Protein AF-A0A9E4M1U5-F1 (afdb_monomer)

Solvent-accessible surface area (backbone atoms only — not comparable to full-atom values): 14858 Å² total; per-residue (Å²): 138,86,84,80,85,82,79,85,84,83,80,76,83,76,79,78,81,82,80,83,72,94,68,69,92,85,68,83,64,47,71,38,40,68,51,70,82,81,61,51,63,57,27,51,54,10,48,53,28,29,50,54,10,45,16,65,71,71,76,42,58,61,65,56,59,52,44,47,71,77,38,70,87,66,74,71,66,89,78,66,72,74,75,81,80,48,77,68,54,54,54,52,19,53,48,33,25,52,52,8,49,51,35,31,52,51,38,49,54,57,63,70,58,76,60,52,47,40,29,34,48,89,77,17,44,31,35,43,34,76,38,87,95,52,72,57,48,73,42,44,56,93,41,49,73,44,65,40,49,47,72,47,78,50,102,92,44,78,37,48,21,34,39,38,29,33,74,64,47,74,83,70,46,97,78,38,36,80,37,45,74,81,46,93,39,30,39,36,30,71,40,85,46,39,71,56,58,44,53,64,51,27,54,53,45,50,50,46,52,57,54,52,69,67,55,66,77,76,73,77,62,75,61,89,79,62,72,81,76,73,80,75,80,82,74,85,79,81,84,81,83,79,90,132

Mean predicted aligned error: 13.44 Å

Radius of gyration: 31.78 Å; Cα contacts (8 Å, |Δi|>4): 288; chains: 1; bounding box: 72×120×79 Å

Sequence (244 aa):
MSEAPAAPVETDPGGLDDGGSGAMPGHTVVAVRRRLGGRWSLGLVGAVLILHGGGLLFGWSPTRTVLDLIYPDRLINPDEVLPVLETRDMGWAAMFLIVGVLLVVWTLVRLASRRPVVRGDPDGLGLAVRGPFRRAITIPWGEVGSVSAATVSDDYGDLPTLLIRLEDPSRIGPNPWGARWIEPSTLSMSAPDWDRDPQSVADRLREVVATSTRTPPEEVGPDPSSPAMTADPIADVPSEDGSG

Foldseek 3Di:
DDDDDDDDDPDDPPDDPPDDDPDDPDWLKDFKFFALPPLCPLLVQLVVLQQQLVCQQVVHDVVVVVCCVVPVPPDPPPPPPDPDDDPVNNVSSVVSNVSSVVSNVVSVVVVVPRHGQWIQTLQAIFHPFQDPPDGTDGDGLVQWPAWAWDFDQDPVGTFTKIKTFGNDPPSCDQHTHQWHDPDPGIIIHTDPRIPDHRHVSRVSNVVSSVVSVPDDPPPPPPPPPPPPPPPDPDDDDDDDDDDD

Secondary structure (DSSP, 8-state):
-PPPPPPP----------------TT---EEE-B-STTSHHHHHHHHHHHHHHHHHHHT--HHHHHHHHH-TT----TTS------HHHHHHHHHHHHHHHHHHHHHHHHHH----SEEEETTEEEE--S-TTPPPEEE-GGGEEEEEEEEEEETTEEEEEEEEEES-GGGT-SS-TT-EEEETTEEEEE-TTBSS-HHHHHHHHHHHHHHHHHS--------TTS------------------

Structure (mmCIF, N/CA/C/O backbone):
data_AF-A0A9E4M1U5-F1
#
_entry.id   AF-A0A9E4M1U5-F1
#
loop_
_atom_site.group_PDB
_atom_site.id
_atom_site.type_symbol
_atom_site.label_atom_id
_atom_site.label_alt_id
_atom_site.label_comp_id
_atom_site.label_asym_id
_atom_site.label_entity_id
_atom_site.label_seq_id
_atom_site.pdbx_PDB_ins_code
_atom_site.Cartn_x
_atom_site.Cartn_y
_atom_site.Cartn_z
_atom_site.occupancy
_atom_site.B_iso_or_equiv
_atom_site.auth_seq_id
_atom_site.auth_comp_id
_atom_site.auth_asym_id
_atom_site.auth_atom_id
_atom_site.pdbx_PDB_model_num
ATOM 1 N N . MET A 1 1 ? -18.170 53.427 2.120 1.00 53.41 1 MET A N 1
ATOM 2 C CA . MET A 1 1 ? -17.805 52.345 1.182 1.00 53.41 1 MET A CA 1
ATOM 3 C C . MET A 1 1 ? -18.556 51.114 1.644 1.00 53.41 1 MET A C 1
ATOM 5 O O . MET A 1 1 ? -18.419 50.752 2.801 1.00 53.41 1 MET A O 1
ATOM 9 N N . SER A 1 2 ? -19.480 50.626 0.818 1.00 56.69 2 SER A N 1
ATOM 10 C CA . SER A 1 2 ? -20.435 49.568 1.161 1.00 56.69 2 SER A CA 1
ATOM 11 C C . SER A 1 2 ? -19.881 48.255 0.615 1.00 56.69 2 SER A C 1
ATOM 13 O O . SER A 1 2 ? -19.652 48.151 -0.588 1.00 56.69 2 SER A O 1
ATOM 15 N N . GLU A 1 3 ? -19.576 47.318 1.505 1.00 55.81 3 GLU A N 1
ATOM 16 C CA . GLU A 1 3 ? -19.016 46.007 1.181 1.00 55.81 3 GLU A CA 1
ATOM 17 C C . GLU A 1 3 ? -20.177 45.047 0.888 1.00 55.81 3 GLU A C 1
ATOM 19 O O . GLU A 1 3 ? -21.091 44.897 1.701 1.00 55.81 3 GLU A O 1
ATOM 24 N N . ALA A 1 4 ? -20.202 44.487 -0.321 1.00 63.69 4 ALA A N 1
ATOM 25 C CA . ALA A 1 4 ? -21.266 43.603 -0.784 1.00 63.69 4 ALA A CA 1
ATOM 26 C C . ALA A 1 4 ? -21.102 42.185 -0.195 1.00 63.69 4 ALA A C 1
ATOM 28 O O . ALA A 1 4 ? -19.975 41.694 -0.123 1.00 63.69 4 ALA A O 1
ATOM 29 N N . PRO A 1 5 ? -22.192 41.493 0.189 1.00 70.56 5 PRO A N 1
ATOM 30 C CA . PRO A 1 5 ? -22.116 40.129 0.703 1.00 70.56 5 PRO A CA 1
ATOM 31 C C . PRO A 1 5 ? -21.804 39.120 -0.414 1.00 70.56 5 PRO A C 1
ATOM 33 O O . PRO A 1 5 ? -22.443 39.117 -1.468 1.00 70.56 5 PRO A O 1
ATOM 36 N N . ALA A 1 6 ? -20.821 38.254 -0.164 1.00 63.75 6 ALA A N 1
ATOM 37 C CA . ALA A 1 6 ? -20.428 37.160 -1.046 1.00 63.75 6 ALA A CA 1
ATOM 38 C C . ALA A 1 6 ? -21.531 36.090 -1.145 1.00 63.75 6 ALA A C 1
ATOM 40 O O . ALA A 1 6 ? -22.122 35.691 -0.141 1.00 63.75 6 ALA A O 1
ATOM 41 N N . ALA A 1 7 ? -21.799 35.629 -2.368 1.00 63.91 7 ALA A N 1
ATOM 42 C CA . ALA A 1 7 ? -22.763 34.572 -2.656 1.00 63.91 7 ALA A CA 1
ATOM 43 C C . ALA A 1 7 ? -22.260 33.187 -2.187 1.00 63.91 7 ALA A C 1
ATOM 45 O O . ALA A 1 7 ? -21.050 32.941 -2.205 1.00 63.91 7 ALA A O 1
ATOM 46 N N . PRO A 1 8 ? -23.162 32.267 -1.795 1.00 67.75 8 PRO A N 1
ATOM 47 C CA . PRO A 1 8 ? -22.801 30.908 -1.411 1.00 67.75 8 PRO A CA 1
ATOM 48 C C . PRO A 1 8 ? -22.342 30.094 -2.629 1.00 67.75 8 PRO A C 1
ATOM 50 O O . PRO A 1 8 ? -23.006 30.059 -3.662 1.00 67.75 8 PRO A O 1
ATOM 53 N N . VAL A 1 9 ? -21.192 29.435 -2.487 1.00 69.56 9 VAL A N 1
ATOM 54 C CA . VAL A 1 9 ? -20.647 28.488 -3.464 1.00 69.56 9 VAL A CA 1
ATOM 55 C C . VAL A 1 9 ? -21.400 27.168 -3.320 1.00 69.56 9 VAL A C 1
ATOM 57 O O . VAL A 1 9 ? -21.242 26.453 -2.333 1.00 69.56 9 VAL A O 1
ATOM 60 N N . GLU A 1 10 ? -22.235 26.865 -4.306 1.00 56.25 10 GLU A N 1
ATOM 61 C CA . GLU A 1 10 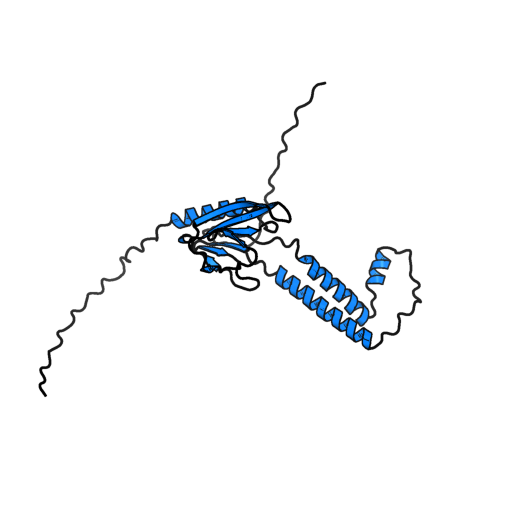? -22.912 25.583 -4.475 1.00 56.25 10 GLU A CA 1
ATOM 62 C C . GLU A 1 10 ? -21.887 24.556 -4.977 1.00 56.25 10 GLU A C 1
ATOM 64 O O . GLU A 1 10 ? -21.581 24.465 -6.164 1.00 56.25 10 GLU A O 1
ATOM 69 N N . THR A 1 11 ? -21.263 23.830 -4.049 1.00 59.84 11 THR A N 1
ATOM 70 C CA . THR A 1 11 ? -20.448 22.660 -4.385 1.00 59.84 11 THR A CA 1
ATOM 71 C C . THR A 1 11 ? -21.375 21.488 -4.666 1.00 59.84 11 THR A C 1
ATOM 73 O O . THR A 1 11 ? -21.878 20.865 -3.734 1.00 59.84 11 THR A O 1
ATOM 76 N N . ASP A 1 12 ? -21.581 21.211 -5.948 1.00 56.75 12 ASP A N 1
ATOM 77 C CA . ASP A 1 12 ? -22.173 19.988 -6.482 1.00 56.75 12 ASP A CA 1
ATOM 78 C C . ASP A 1 12 ? -21.207 18.803 -6.252 1.00 56.75 12 ASP A C 1
ATOM 80 O O . ASP A 1 12 ? -20.120 18.776 -6.846 1.00 56.75 12 ASP A O 1
ATOM 84 N N . PRO A 1 13 ? -21.511 17.832 -5.366 1.00 57.03 13 PRO A N 1
ATOM 85 C CA . PRO A 1 13 ? -20.714 16.625 -5.233 1.00 57.03 13 PRO A CA 1
ATOM 86 C C . PRO A 1 13 ? -21.102 15.667 -6.363 1.00 57.03 13 PRO A C 1
ATOM 88 O O . PRO A 1 13 ? -21.843 14.705 -6.161 1.00 57.03 13 PRO A O 1
ATOM 91 N N . GLY A 1 14 ? -20.575 15.945 -7.556 1.00 46.88 14 GLY A N 1
ATOM 92 C CA . GLY A 1 14 ? -20.659 15.067 -8.714 1.00 46.88 14 GLY A CA 1
ATOM 93 C C . GLY A 1 14 ? -20.196 13.659 -8.349 1.00 46.88 14 GLY A C 1
ATOM 94 O O . GLY A 1 14 ? -19.010 13.412 -8.114 1.00 46.88 14 GLY A O 1
ATOM 95 N N . GLY A 1 15 ? -21.170 12.753 -8.275 1.00 49.66 15 GLY A N 1
ATOM 96 C CA . GLY A 1 15 ?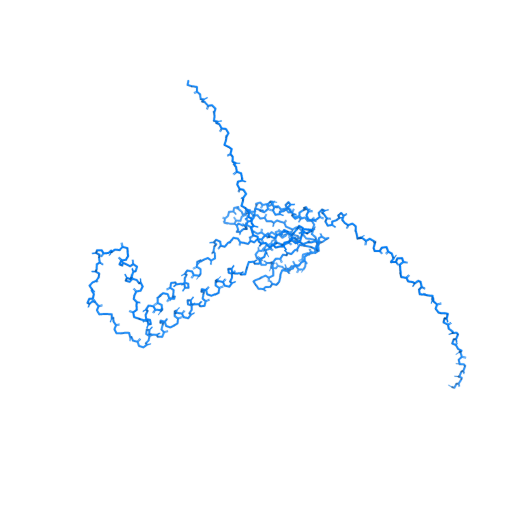 -20.983 11.333 -8.048 1.00 49.66 15 GLY A CA 1
ATOM 97 C C . GLY A 1 15 ? -20.088 10.737 -9.124 1.00 49.66 15 GLY A C 1
ATOM 98 O O . GLY A 1 15 ? -20.420 10.735 -10.307 1.00 49.66 15 GLY A O 1
ATOM 99 N N . LEU A 1 16 ? -18.941 10.222 -8.693 1.00 51.00 16 LEU A N 1
ATOM 100 C CA . LEU A 1 16 ? -18.175 9.270 -9.474 1.00 51.00 16 LEU A CA 1
ATOM 101 C C . LEU A 1 16 ? -18.722 7.881 -9.156 1.00 51.00 16 LEU A C 1
ATOM 103 O O . LEU A 1 16 ? -18.463 7.317 -8.093 1.00 51.00 16 LEU A O 1
ATOM 107 N N . A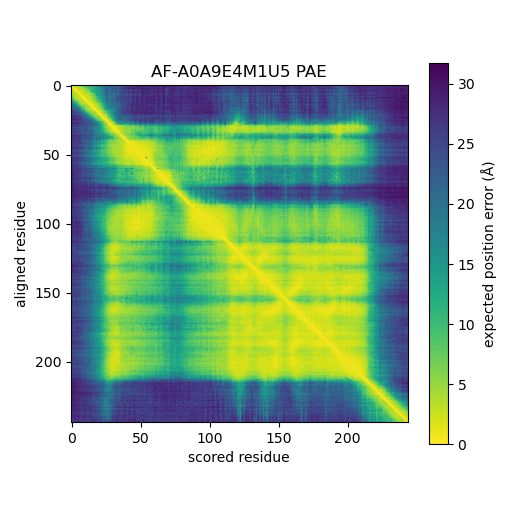SP A 1 17 ? -19.514 7.379 -10.098 1.00 46.62 17 ASP A N 1
ATOM 108 C CA . ASP A 1 17 ? -19.939 5.991 -10.190 1.00 46.62 17 ASP A CA 1
ATOM 109 C C . ASP A 1 17 ? -18.709 5.073 -10.272 1.00 46.62 17 ASP A C 1
ATOM 111 O O . ASP A 1 17 ? -18.080 4.911 -11.322 1.00 46.62 17 ASP A O 1
ATOM 115 N N . ASP A 1 18 ? -18.370 4.449 -9.143 1.00 45.03 18 ASP A N 1
ATOM 116 C CA . ASP A 1 18 ? -17.414 3.347 -9.060 1.00 45.03 18 ASP A CA 1
ATOM 117 C C . ASP A 1 18 ? -18.025 2.097 -9.716 1.00 45.03 18 ASP A C 1
ATOM 119 O O . ASP A 1 18 ? -18.578 1.201 -9.072 1.00 45.03 18 ASP A O 1
ATOM 123 N N . GLY A 1 19 ? -17.921 2.035 -11.042 1.00 46.47 19 GLY A N 1
ATOM 124 C CA . GLY A 1 19 ? -18.226 0.846 -11.819 1.00 46.47 19 GLY A CA 1
ATOM 125 C C . GLY A 1 19 ? -17.356 -0.346 -11.401 1.00 46.47 19 GLY A C 1
ATOM 126 O O . GLY A 1 19 ? -16.143 -0.354 -11.600 1.00 46.47 19 GLY A O 1
ATOM 127 N N . GLY A 1 20 ? -18.009 -1.401 -10.909 1.00 43.03 20 GLY A N 1
ATOM 128 C CA . GLY A 1 20 ? -17.538 -2.775 -11.086 1.00 43.03 20 GLY A CA 1
ATOM 129 C C . GLY A 1 20 ? -16.876 -3.444 -9.882 1.00 43.03 20 GLY A C 1
ATOM 130 O O . GLY A 1 20 ? -15.664 -3.628 -9.840 1.00 43.03 20 GLY A O 1
ATOM 131 N N . SER A 1 21 ? -17.700 -3.985 -8.989 1.00 42.31 21 SER A N 1
ATOM 132 C CA . SER A 1 21 ? -17.583 -5.396 -8.604 1.00 42.31 21 SER A CA 1
ATOM 133 C C . SER A 1 21 ? -18.918 -5.822 -8.011 1.00 42.31 21 SER A C 1
ATOM 135 O O . SER A 1 21 ? -19.405 -5.154 -7.106 1.00 42.31 21 SER A O 1
ATOM 137 N N . GLY A 1 22 ? -19.513 -6.901 -8.526 1.00 43.22 22 GLY A N 1
ATOM 138 C CA . GLY A 1 22 ? -20.772 -7.469 -8.042 1.00 43.22 22 GLY A CA 1
ATOM 139 C C . GLY A 1 22 ? -20.695 -7.865 -6.569 1.00 43.22 22 GLY A C 1
ATOM 140 O O . GLY A 1 22 ? -20.431 -9.017 -6.236 1.00 43.22 22 GLY A O 1
ATOM 141 N N . ALA A 1 23 ? -20.894 -6.893 -5.685 1.00 42.72 23 ALA A N 1
ATOM 142 C CA . ALA A 1 23 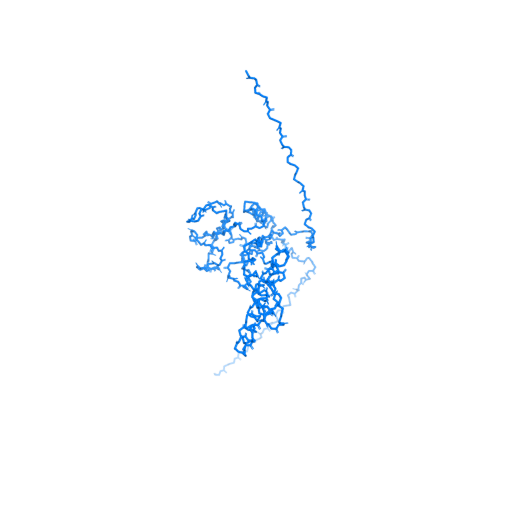? -21.198 -7.122 -4.293 1.00 42.72 23 ALA A CA 1
ATOM 143 C C . ALA A 1 23 ? -22.658 -7.563 -4.251 1.00 42.72 23 ALA A C 1
ATOM 145 O O . ALA A 1 23 ? -23.556 -6.797 -4.601 1.00 42.72 23 ALA A O 1
ATOM 146 N N . MET A 1 24 ? -22.880 -8.818 -3.869 1.00 42.53 24 MET A N 1
ATOM 147 C CA . MET A 1 24 ? -24.196 -9.275 -3.443 1.00 42.53 24 MET A CA 1
ATOM 148 C C . MET A 1 24 ? -24.766 -8.241 -2.454 1.00 42.53 24 MET A C 1
ATOM 150 O O . MET A 1 24 ? -24.063 -7.876 -1.503 1.00 42.53 24 MET A O 1
ATOM 154 N N . PRO A 1 25 ? -25.986 -7.726 -2.679 1.00 44.38 25 PRO A N 1
ATOM 155 C CA . PRO A 1 25 ? -26.618 -6.785 -1.767 1.00 44.38 25 PRO A CA 1
ATOM 156 C C . PRO A 1 25 ? -26.856 -7.507 -0.439 1.00 44.38 25 PRO A C 1
ATOM 158 O O . PRO A 1 25 ? -27.712 -8.380 -0.352 1.00 44.38 25 PRO A O 1
ATOM 161 N N . GLY A 1 26 ? -26.050 -7.206 0.580 1.00 50.12 26 GLY A N 1
ATOM 162 C CA . GLY A 1 26 ? -26.225 -7.818 1.900 1.00 50.12 26 GLY A CA 1
ATOM 163 C C . GLY A 1 26 ? -25.088 -7.624 2.897 1.00 50.12 26 GLY A C 1
ATOM 164 O O . GLY A 1 26 ? -25.345 -7.636 4.095 1.00 50.12 26 GLY A O 1
ATOM 165 N N . HIS A 1 27 ? -23.849 -7.383 2.455 1.00 57.28 27 HIS A N 1
ATOM 166 C CA . HIS A 1 27 ? -22.727 -7.217 3.385 1.00 57.28 27 HIS A CA 1
ATOM 167 C C . HIS A 1 27 ? -21.933 -5.955 3.058 1.00 57.28 27 HIS A C 1
ATOM 169 O O . HIS A 1 27 ? -21.243 -5.872 2.040 1.00 57.28 27 HIS A O 1
ATOM 175 N N . THR A 1 28 ? -22.055 -4.946 3.918 1.00 58.66 28 THR A N 1
ATOM 176 C CA . THR A 1 28 ? -21.323 -3.678 3.855 1.00 58.66 28 THR A CA 1
ATOM 177 C C . THR A 1 28 ? -19.841 -3.927 4.125 1.00 58.66 28 THR A C 1
ATOM 179 O O . THR A 1 28 ? -19.345 -3.773 5.236 1.00 58.66 28 THR A O 1
ATOM 182 N N . VAL A 1 29 ? -19.109 -4.334 3.088 1.00 76.75 29 VAL A N 1
ATOM 183 C CA . VAL A 1 29 ? -17.658 -4.504 3.164 1.00 76.75 29 VAL A CA 1
ATOM 184 C C . VAL A 1 29 ? -16.994 -3.142 2.992 1.00 76.75 29 VAL A C 1
ATOM 186 O O . VAL A 1 29 ? -17.004 -2.550 1.910 1.00 76.75 29 VAL A O 1
ATOM 189 N N . VAL A 1 30 ? -16.376 -2.636 4.056 1.00 86.12 30 VAL A N 1
ATOM 190 C CA . VAL A 1 30 ? -15.554 -1.421 3.988 1.00 86.12 30 VAL A CA 1
ATOM 191 C C . VAL A 1 30 ? -14.153 -1.844 3.592 1.00 86.12 30 VAL A C 1
ATOM 193 O O . VAL A 1 30 ? -13.475 -2.473 4.388 1.00 86.12 30 VAL A O 1
ATOM 196 N N . ALA A 1 31 ? -13.695 -1.516 2.386 1.00 89.06 31 ALA A N 1
ATOM 197 C CA . ALA A 1 31 ? -12.330 -1.802 1.952 1.00 89.06 31 ALA A CA 1
ATOM 198 C C . ALA A 1 31 ? -11.599 -0.498 1.628 1.00 89.06 31 ALA A C 1
ATOM 200 O O . ALA A 1 31 ? -12.063 0.279 0.796 1.00 89.06 31 ALA A O 1
ATOM 201 N N . VAL A 1 32 ? -10.450 -0.284 2.266 1.00 87.50 32 VAL A N 1
ATOM 202 C CA . VAL A 1 32 ? 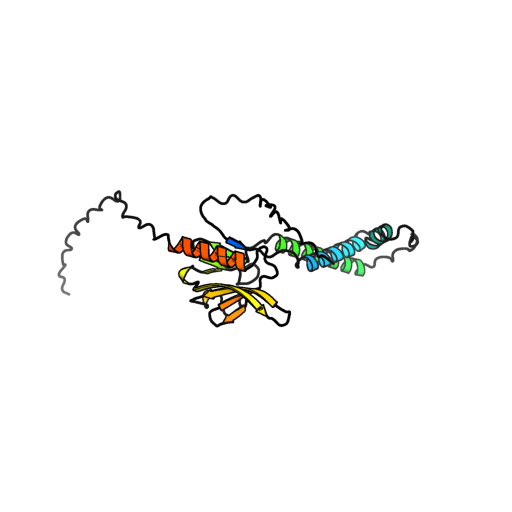-9.615 0.911 2.081 1.00 87.50 32 VAL A CA 1
ATOM 203 C C . VAL A 1 32 ? -8.310 0.519 1.421 1.00 87.50 32 VAL A C 1
ATOM 205 O O . VAL A 1 32 ? -7.668 -0.450 1.837 1.00 87.50 32 VAL A O 1
ATOM 208 N N . ARG A 1 33 ? -7.896 1.255 0.390 1.00 87.19 33 ARG A N 1
ATOM 209 C CA . ARG A 1 33 ? -6.680 0.963 -0.379 1.00 87.19 33 ARG A CA 1
ATOM 210 C C . ARG A 1 33 ? -5.726 2.146 -0.318 1.00 87.19 33 ARG A C 1
ATOM 212 O O . ARG A 1 33 ? -6.123 3.287 -0.126 1.00 87.19 33 ARG A O 1
ATOM 219 N N . ARG A 1 34 ? -4.435 1.880 -0.521 1.00 84.75 34 ARG A N 1
ATOM 220 C CA . ARG A 1 34 ? -3.449 2.955 -0.678 1.00 84.75 34 ARG A CA 1
ATOM 221 C C . ARG A 1 34 ? -3.508 3.521 -2.102 1.00 84.75 34 ARG A C 1
ATOM 223 O O . ARG A 1 34 ? -3.398 2.758 -3.064 1.00 84.75 34 ARG A O 1
ATOM 230 N N . ARG A 1 35 ? -3.632 4.841 -2.236 1.00 81.50 35 ARG A N 1
ATOM 231 C CA . ARG A 1 35 ? -3.370 5.653 -3.426 1.00 81.50 35 ARG A CA 1
ATOM 232 C C . ARG A 1 35 ? -1.986 5.316 -3.976 1.00 81.50 35 ARG A C 1
ATOM 234 O O . ARG A 1 35 ? -0.994 5.213 -3.258 1.00 81.50 35 ARG A O 1
ATOM 241 N N . LEU A 1 36 ? -1.918 5.169 -5.294 1.00 70.62 36 LEU A N 1
ATOM 242 C CA . LEU A 1 36 ? -0.707 4.772 -6.020 1.00 70.62 36 LEU A CA 1
ATOM 243 C C . LEU A 1 36 ? 0.382 5.867 -6.063 1.00 70.62 36 LEU A C 1
ATOM 245 O O . LEU A 1 36 ? 1.474 5.604 -6.564 1.00 70.62 36 LEU A O 1
ATOM 249 N N . GLY A 1 37 ? 0.101 7.077 -5.564 1.00 63.22 37 GLY A N 1
ATOM 250 C CA . GLY A 1 37 ? 0.818 8.312 -5.910 1.00 63.22 37 GLY A CA 1
ATOM 251 C C . GLY A 1 37 ? 2.337 8.295 -5.710 1.00 63.22 37 GLY A C 1
ATOM 252 O O . GLY A 1 37 ? 3.056 8.841 -6.536 1.00 63.22 37 GLY A O 1
ATOM 253 N N . GLY A 1 38 ? 2.854 7.614 -4.683 1.00 64.81 38 GLY A N 1
ATOM 254 C CA . GLY A 1 38 ? 4.292 7.628 -4.370 1.00 64.81 38 GLY A CA 1
ATOM 255 C C . GLY A 1 38 ? 5.134 6.499 -4.978 1.00 64.81 38 GLY A C 1
ATOM 256 O O . GLY A 1 38 ? 6.346 6.484 -4.792 1.00 64.81 38 GLY A O 1
ATOM 257 N N . ARG A 1 39 ? 4.534 5.509 -5.656 1.00 70.69 39 ARG A N 1
ATOM 258 C CA . ARG A 1 39 ? 5.238 4.254 -6.019 1.00 70.69 39 ARG A CA 1
ATOM 259 C C . ARG A 1 39 ? 5.798 4.213 -7.441 1.00 70.69 39 ARG A C 1
ATOM 261 O O . ARG A 1 39 ? 6.412 3.219 -7.819 1.00 70.69 39 ARG A O 1
ATOM 268 N N . TRP A 1 40 ? 5.616 5.280 -8.212 1.00 82.44 40 TRP A N 1
ATOM 269 C CA . TRP A 1 40 ? 6.046 5.348 -9.610 1.00 82.44 40 TRP A CA 1
ATOM 270 C C . TRP A 1 40 ? 7.540 5.617 -9.786 1.00 82.44 40 TRP A C 1
ATOM 272 O O . TRP A 1 40 ? 8.090 5.260 -10.822 1.00 82.44 40 TRP A O 1
ATOM 282 N N . SER A 1 41 ? 8.214 6.187 -8.782 1.00 86.94 41 SER A N 1
ATOM 283 C CA . SER A 1 41 ? 9.631 6.569 -8.874 1.00 86.94 41 SER A CA 1
ATOM 284 C C . SER A 1 41 ? 10.533 5.394 -9.246 1.00 86.94 41 SER A C 1
ATOM 286 O O . SER A 1 41 ? 11.376 5.515 -10.129 1.00 86.94 41 SER A O 1
ATOM 288 N N . LEU A 1 42 ? 10.312 4.226 -8.646 1.00 87.19 42 LEU A N 1
ATOM 289 C CA . LEU A 1 42 ? 11.118 3.050 -8.946 1.00 87.19 42 LEU A CA 1
ATOM 290 C C . LEU A 1 42 ? 10.836 2.472 -10.341 1.00 87.19 42 LEU A C 1
ATOM 292 O O . LEU A 1 42 ? 11.762 2.057 -11.036 1.00 87.19 42 LEU A O 1
ATOM 296 N N . GLY A 1 43 ? 9.571 2.482 -10.767 1.00 90.31 43 GLY A N 1
ATOM 297 C CA . GLY A 1 43 ? 9.197 2.099 -12.128 1.00 90.31 43 GLY A CA 1
ATOM 298 C C . GLY A 1 43 ? 9.813 3.033 -13.169 1.00 90.31 43 GLY A C 1
ATOM 299 O O . GLY A 1 43 ? 10.294 2.560 -14.193 1.00 90.31 43 GLY A O 1
ATOM 300 N N . LEU A 1 44 ? 9.877 4.338 -12.880 1.00 92.38 44 LEU A N 1
ATOM 301 C CA . LEU A 1 44 ? 10.541 5.330 -13.727 1.00 92.38 44 LEU A CA 1
ATOM 302 C C . LEU A 1 44 ? 12.048 5.079 -13.826 1.00 92.38 44 LEU A C 1
ATOM 304 O O . LEU A 1 44 ? 12.581 5.067 -14.931 1.00 92.38 44 LEU A O 1
ATOM 308 N N . VAL A 1 45 ? 12.724 4.809 -12.703 1.00 93.88 45 VAL A N 1
ATOM 309 C CA . VAL A 1 45 ? 14.146 4.419 -12.710 1.00 93.88 45 VAL A CA 1
ATOM 310 C C . VAL A 1 45 ? 14.354 3.173 -13.573 1.00 93.88 45 VAL A C 1
ATOM 312 O O . VAL A 1 45 ? 15.247 3.149 -14.417 1.00 93.88 45 VAL A O 1
ATOM 315 N N . GLY A 1 46 ? 13.494 2.162 -13.418 1.00 94.06 46 GLY A N 1
ATOM 316 C CA . GLY A 1 46 ? 13.519 0.968 -14.258 1.00 94.06 46 GLY A CA 1
ATOM 317 C C . GLY A 1 46 ? 13.344 1.285 -15.746 1.00 94.06 46 GLY A C 1
ATOM 318 O O . GLY A 1 46 ? 14.122 0.806 -16.564 1.00 94.06 46 GLY A O 1
ATOM 319 N N . ALA A 1 47 ? 12.383 2.139 -16.104 1.00 94.12 47 ALA A N 1
ATOM 320 C CA . ALA A 1 47 ? 12.137 2.543 -17.487 1.00 94.12 47 ALA A CA 1
ATOM 321 C C . ALA A 1 47 ? 13.337 3.278 -18.108 1.00 94.12 47 ALA A C 1
ATOM 323 O O . ALA A 1 47 ? 13.702 2.995 -19.248 1.00 94.12 47 ALA A O 1
ATOM 324 N N . VAL A 1 48 ? 13.998 4.163 -17.354 1.00 93.38 48 VAL A N 1
ATOM 325 C CA . VAL A 1 48 ? 15.221 4.849 -17.804 1.00 93.38 48 VAL A CA 1
ATOM 326 C C . VAL A 1 48 ? 16.346 3.847 -18.072 1.00 93.38 48 VAL A C 1
ATOM 328 O O . VAL A 1 48 ? 17.006 3.937 -19.107 1.00 93.38 48 VAL A O 1
ATOM 331 N N . LEU A 1 49 ? 16.536 2.856 -17.193 1.00 94.06 49 LEU A N 1
ATOM 332 C CA . LEU A 1 49 ? 17.529 1.795 -17.394 1.00 94.06 49 LEU A CA 1
ATOM 333 C C . LEU A 1 49 ? 17.229 0.939 -18.631 1.00 94.06 49 LEU A C 1
ATOM 335 O O . LEU A 1 49 ? 18.151 0.614 -19.376 1.00 94.06 49 LEU A O 1
ATOM 339 N N . ILE A 1 50 ? 15.954 0.616 -18.881 1.00 94.38 50 ILE A N 1
ATOM 340 C CA . ILE A 1 50 ? 15.526 -0.109 -20.089 1.00 94.38 50 ILE A CA 1
ATOM 341 C C . ILE A 1 50 ? 15.848 0.701 -21.341 1.00 94.38 50 ILE A C 1
ATOM 343 O O . ILE A 1 50 ? 16.420 0.153 -22.280 1.00 94.38 50 ILE A O 1
ATOM 347 N N . LEU A 1 51 ? 15.505 1.992 -21.359 1.00 91.38 51 LEU A N 1
ATOM 348 C CA . LEU A 1 51 ? 15.790 2.865 -22.498 1.00 91.38 51 LEU A CA 1
ATOM 349 C C . LEU A 1 51 ? 17.295 2.946 -22.758 1.00 91.38 51 LEU A C 1
ATOM 351 O O . LEU A 1 51 ? 17.726 2.802 -23.898 1.00 91.38 51 LEU A O 1
ATOM 355 N N . HIS A 1 52 ? 18.098 3.119 -21.709 1.00 88.12 52 HIS A N 1
ATOM 356 C CA . HIS A 1 52 ? 19.546 3.222 -21.841 1.00 88.12 52 HIS A CA 1
ATOM 357 C C . HIS A 1 52 ? 20.185 1.902 -22.307 1.00 88.12 52 HIS A C 1
ATOM 359 O O . HIS A 1 52 ? 20.928 1.888 -23.286 1.00 88.12 52 HIS A O 1
ATOM 365 N N . GLY A 1 53 ? 19.854 0.782 -21.656 1.00 88.69 53 GLY A N 1
ATOM 366 C CA . GLY A 1 53 ? 20.380 -0.539 -22.011 1.00 88.69 53 GLY A CA 1
ATOM 367 C C . GLY A 1 53 ? 19.920 -1.008 -23.391 1.00 88.69 53 GLY A C 1
ATOM 368 O O . GLY A 1 53 ? 20.728 -1.484 -24.184 1.00 88.69 53 GLY A O 1
ATOM 369 N N . GLY A 1 54 ? 18.639 -0.819 -23.716 1.00 90.00 54 GLY A N 1
ATOM 370 C CA . GLY A 1 54 ? 18.094 -1.123 -25.037 1.00 90.00 54 GLY A CA 1
ATOM 371 C C . GLY A 1 54 ? 18.731 -0.262 -26.124 1.00 90.00 54 GLY A C 1
ATOM 372 O O . GLY A 1 54 ? 19.146 -0.785 -27.154 1.00 90.00 54 GLY A O 1
ATOM 373 N N . GLY A 1 55 ? 18.890 1.038 -25.875 1.00 86.06 55 GLY A N 1
ATOM 374 C CA . GLY A 1 55 ? 19.532 1.935 -26.827 1.00 86.06 55 GLY A CA 1
ATOM 375 C C . GLY A 1 55 ? 20.955 1.503 -27.196 1.00 86.06 55 GLY A C 1
ATOM 376 O O . GLY A 1 55 ? 21.289 1.387 -28.374 1.00 86.06 55 GLY A O 1
ATOM 377 N N . LEU A 1 56 ? 21.765 1.158 -26.191 1.00 85.50 56 LEU A N 1
ATOM 378 C CA . LEU A 1 56 ? 23.127 0.655 -26.397 1.00 85.50 56 LEU A CA 1
ATOM 379 C C . LEU A 1 56 ? 23.163 -0.678 -27.164 1.00 85.50 56 LEU A C 1
ATOM 381 O O . LEU A 1 56 ? 24.011 -0.852 -28.033 1.00 85.50 56 LEU A O 1
ATOM 385 N N . LEU A 1 57 ? 22.244 -1.609 -26.880 1.00 86.81 57 LEU A N 1
ATOM 386 C CA . LEU A 1 57 ? 22.213 -2.926 -27.534 1.00 86.81 57 LEU A CA 1
ATOM 387 C C . LEU A 1 57 ? 21.742 -2.877 -28.989 1.00 86.81 57 LEU A C 1
ATOM 389 O O . LEU A 1 57 ? 22.233 -3.644 -29.814 1.00 86.81 57 LEU A O 1
ATOM 393 N N . PHE A 1 58 ? 20.782 -2.008 -29.301 1.00 85.31 58 PHE A N 1
ATOM 394 C CA . PHE A 1 58 ? 20.180 -1.921 -30.635 1.00 85.31 58 PHE A CA 1
ATOM 395 C C . PHE A 1 58 ? 20.781 -0.804 -31.499 1.00 85.31 58 PHE A C 1
ATOM 397 O O . PHE A 1 58 ? 20.306 -0.571 -32.608 1.00 85.31 58 PHE A O 1
ATOM 404 N N . GLY A 1 59 ? 21.800 -0.094 -31.002 1.00 78.38 59 GLY A N 1
ATOM 405 C CA . GLY A 1 59 ? 22.409 1.042 -31.700 1.00 78.38 59 GLY A CA 1
ATOM 406 C C . GLY A 1 59 ? 21.468 2.242 -31.862 1.00 78.38 59 GLY A C 1
ATOM 407 O O . GLY A 1 59 ? 21.735 3.135 -32.664 1.00 78.38 59 GLY A O 1
ATOM 408 N N . TRP A 1 60 ? 20.363 2.278 -31.113 1.00 77.75 60 TRP A N 1
ATOM 409 C CA . TRP A 1 60 ? 19.426 3.396 -31.098 1.00 77.75 60 TRP A CA 1
ATOM 410 C C . TRP A 1 60 ? 19.781 4.337 -29.947 1.00 77.75 60 TRP A C 1
ATOM 412 O O . TRP A 1 60 ? 19.923 3.910 -28.810 1.00 77.75 60 TRP A O 1
ATOM 422 N N . SER A 1 61 ? 19.915 5.637 -30.196 1.00 71.00 61 SER A N 1
ATOM 423 C CA . SER A 1 61 ? 20.142 6.605 -29.120 1.00 71.00 61 SER A CA 1
ATOM 424 C C . SER A 1 61 ? 18.813 7.259 -28.726 1.00 71.00 61 SER A C 1
ATOM 426 O O . SER A 1 61 ? 18.394 8.212 -29.387 1.00 71.00 61 SER A O 1
ATOM 428 N N . PRO A 1 62 ? 18.132 6.801 -27.654 1.00 68.81 62 PRO A N 1
ATOM 429 C CA . PRO A 1 62 ? 16.890 7.431 -27.208 1.00 68.81 62 PRO A CA 1
ATOM 430 C C . PRO A 1 62 ? 17.122 8.883 -26.774 1.00 68.81 62 PRO A C 1
ATOM 432 O O . PRO A 1 62 ? 16.229 9.715 -26.903 1.00 68.81 62 PRO A O 1
ATOM 435 N N . THR A 1 63 ? 18.334 9.217 -26.317 1.00 69.19 63 THR A N 1
ATOM 436 C CA . THR A 1 63 ? 18.739 10.597 -26.035 1.00 69.19 63 THR A CA 1
ATOM 437 C C . THR A 1 63 ? 18.747 11.458 -27.289 1.00 69.19 63 THR A C 1
ATOM 439 O O . THR A 1 63 ? 18.227 12.564 -27.209 1.00 69.19 63 THR A O 1
ATOM 442 N N . ARG A 1 64 ? 19.244 10.970 -28.440 1.00 69.75 64 ARG A N 1
ATOM 443 C CA . ARG A 1 64 ? 19.132 11.705 -29.717 1.00 69.75 64 ARG A CA 1
ATOM 444 C C . ARG A 1 64 ? 17.671 11.936 -30.089 1.00 69.75 64 ARG A C 1
ATOM 446 O O . ARG A 1 64 ? 17.301 13.069 -30.331 1.00 69.75 64 ARG A O 1
ATOM 453 N N . THR A 1 65 ? 16.811 10.919 -30.002 1.00 72.06 65 THR A N 1
ATOM 454 C CA . THR A 1 65 ? 15.380 11.083 -30.323 1.00 72.06 65 THR A CA 1
ATOM 455 C C . THR A 1 65 ? 14.671 12.099 -29.417 1.00 72.06 65 THR A C 1
ATOM 457 O O . THR A 1 65 ? 13.845 12.873 -29.890 1.00 72.06 65 THR A O 1
ATOM 460 N N . VAL A 1 66 ? 14.987 12.130 -28.118 1.00 74.19 66 VAL A N 1
ATOM 461 C CA . VAL A 1 66 ? 14.413 13.119 -27.188 1.00 74.19 66 VAL A CA 1
ATOM 462 C C . VAL A 1 66 ? 15.005 14.515 -27.411 1.00 74.19 66 VAL A C 1
ATOM 464 O O . VAL A 1 66 ? 14.270 15.498 -27.367 1.00 74.19 66 VAL A O 1
ATOM 467 N N . LEU A 1 67 ? 16.310 14.622 -27.669 1.00 71.62 67 LEU A N 1
ATOM 468 C CA . LEU A 1 67 ? 16.971 15.893 -27.982 1.00 71.62 67 LEU A CA 1
ATOM 469 C C . LEU A 1 67 ? 16.473 16.478 -29.306 1.00 71.62 67 LEU A C 1
ATOM 471 O O . LEU A 1 67 ? 16.201 17.671 -29.339 1.00 71.62 67 LEU A O 1
ATOM 475 N N . ASP A 1 68 ? 16.267 15.656 -30.334 1.00 75.12 68 ASP A N 1
ATOM 476 C CA . ASP A 1 68 ? 15.693 16.065 -31.622 1.00 75.12 68 ASP A CA 1
ATOM 477 C C . ASP A 1 68 ? 14.256 16.580 -31.454 1.00 75.12 68 ASP A C 1
ATOM 479 O O . ASP A 1 68 ? 13.843 17.520 -32.129 1.00 75.12 68 ASP A O 1
ATOM 483 N N . LEU A 1 69 ? 13.492 16.003 -30.517 1.00 79.31 69 LEU A N 1
ATOM 484 C CA . LEU A 1 69 ? 12.134 16.456 -30.208 1.00 79.31 69 LEU A CA 1
ATOM 485 C C . LEU A 1 69 ? 12.115 17.806 -29.469 1.00 79.31 69 LEU A C 1
ATOM 487 O O . LEU A 1 69 ? 11.227 18.621 -29.709 1.00 79.31 69 LEU A O 1
ATOM 491 N N . ILE A 1 70 ? 13.058 18.036 -28.548 1.00 80.75 70 ILE A N 1
ATOM 492 C CA . ILE A 1 70 ? 13.101 19.252 -27.713 1.00 80.75 70 ILE A CA 1
ATOM 493 C C . ILE A 1 70 ? 13.853 20.398 -28.417 1.00 80.75 70 ILE A C 1
ATOM 495 O O . ILE A 1 70 ? 13.511 21.565 -28.230 1.00 80.75 70 ILE A O 1
ATOM 499 N N . TYR A 1 71 ? 14.861 20.081 -29.231 1.00 79.44 71 TYR A N 1
ATOM 500 C CA . TYR A 1 71 ? 15.751 21.033 -29.901 1.00 79.44 71 TYR A CA 1
ATOM 501 C C . TYR A 1 71 ? 15.956 20.669 -31.382 1.00 79.44 71 TYR A C 1
ATOM 503 O O . TYR A 1 71 ? 17.079 20.346 -31.779 1.00 79.44 71 TYR A O 1
ATOM 511 N N . PRO A 1 72 ? 14.914 20.775 -32.224 1.00 73.06 72 PRO A N 1
ATOM 512 C CA . PRO A 1 72 ? 14.990 20.375 -33.633 1.00 73.06 72 PRO A CA 1
ATOM 513 C C . PRO A 1 72 ? 16.070 21.131 -34.431 1.00 73.06 72 PRO A C 1
ATOM 515 O O . PRO A 1 72 ? 16.616 20.593 -35.390 1.00 73.06 72 PRO A O 1
ATOM 518 N N . ASP A 1 73 ? 16.431 22.348 -34.008 1.00 76.50 73 ASP A N 1
ATOM 519 C CA . ASP A 1 73 ? 17.399 23.203 -34.711 1.00 76.50 73 ASP A CA 1
ATOM 520 C C . ASP A 1 73 ? 18.859 23.015 -34.250 1.00 76.50 73 ASP A C 1
ATOM 522 O O . ASP A 1 73 ? 19.777 23.586 -34.841 1.00 76.50 73 ASP A O 1
ATOM 526 N N . ARG A 1 74 ? 19.112 22.225 -33.192 1.00 61.00 74 ARG A N 1
ATOM 527 C CA . ARG A 1 74 ? 20.470 21.886 -32.723 1.00 61.00 74 ARG A CA 1
ATOM 528 C C . ARG A 1 74 ? 20.840 20.477 -33.170 1.00 61.00 74 ARG A C 1
ATOM 530 O O . ARG A 1 74 ? 21.023 19.583 -32.349 1.00 61.00 74 ARG A O 1
ATOM 537 N N . LEU A 1 75 ? 20.979 20.290 -34.477 1.00 57.19 75 LEU A N 1
ATOM 538 C CA . LEU A 1 75 ? 21.550 19.064 -35.026 1.00 57.19 75 LEU A CA 1
ATOM 539 C C . LEU A 1 75 ? 23.004 18.918 -34.553 1.00 57.19 75 LEU A C 1
ATOM 541 O O . LEU A 1 75 ? 23.915 19.589 -35.036 1.00 57.19 75 LEU A O 1
ATOM 545 N N . ILE A 1 76 ? 23.205 18.031 -33.580 1.00 59.88 76 ILE A N 1
ATOM 546 C CA . ILE A 1 76 ? 24.498 17.408 -33.294 1.00 59.88 76 ILE A CA 1
ATOM 547 C C .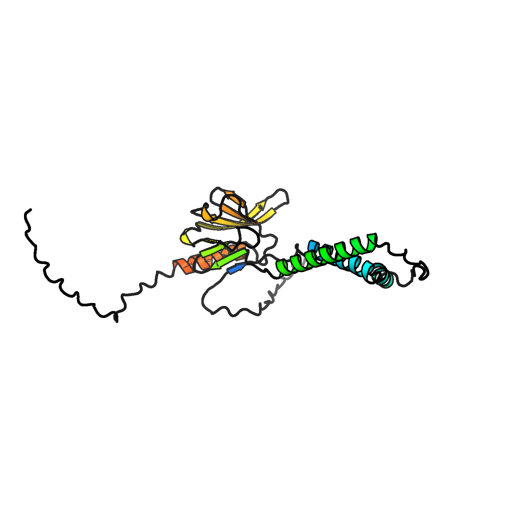 ILE A 1 76 ? 24.925 16.721 -34.596 1.00 59.88 76 ILE A C 1
ATOM 549 O O . ILE A 1 76 ? 24.137 15.964 -35.163 1.00 59.88 76 ILE A O 1
ATOM 553 N N . ASN A 1 77 ? 26.124 17.033 -35.101 1.00 61.41 77 ASN A N 1
ATOM 554 C CA . ASN A 1 77 ? 26.608 16.548 -36.395 1.00 61.41 77 ASN A CA 1
ATOM 555 C C . ASN A 1 77 ? 26.344 15.035 -36.554 1.00 61.41 77 ASN A C 1
ATOM 557 O O . ASN A 1 77 ? 26.817 14.254 -35.722 1.00 61.41 77 ASN A O 1
ATOM 561 N N . PRO A 1 78 ? 25.636 14.597 -37.613 1.00 59.38 78 PRO A N 1
ATOM 562 C CA . PRO A 1 78 ? 25.346 13.179 -37.853 1.00 59.38 78 PRO A CA 1
ATOM 563 C C . PRO A 1 78 ? 26.619 12.337 -38.050 1.00 59.38 78 PRO A C 1
ATOM 565 O O . PRO A 1 78 ? 26.574 11.116 -37.909 1.00 59.38 78 PRO A O 1
ATOM 568 N N . ASP A 1 79 ? 27.746 13.004 -38.309 1.00 57.94 79 ASP A N 1
ATOM 569 C CA . ASP A 1 79 ? 29.057 12.414 -38.568 1.00 57.94 79 ASP A CA 1
ATOM 570 C C . ASP A 1 79 ? 29.898 12.175 -37.300 1.00 57.94 79 ASP A C 1
ATOM 572 O O . ASP A 1 79 ? 31.016 11.665 -37.397 1.00 57.94 79 ASP A O 1
ATOM 576 N N . GLU A 1 80 ? 29.392 12.495 -36.098 1.00 60.88 80 GLU A N 1
ATOM 577 C CA . GLU A 1 80 ? 29.983 11.969 -34.861 1.00 60.88 80 GLU A CA 1
ATOM 578 C C . GLU A 1 80 ? 29.741 10.457 -34.802 1.00 60.88 80 GLU A C 1
ATOM 580 O O . GLU A 1 80 ? 28.716 9.962 -34.313 1.00 60.88 80 GLU A O 1
ATOM 585 N N . VAL A 1 81 ? 30.715 9.737 -35.363 1.00 56.41 81 VAL A N 1
ATOM 586 C CA . VAL A 1 81 ? 30.863 8.287 -35.316 1.00 56.41 81 VAL A CA 1
ATOM 587 C C . VAL A 1 81 ? 30.689 7.851 -33.868 1.00 56.41 81 VAL A C 1
ATOM 589 O O . VAL A 1 81 ? 31.490 8.200 -33.000 1.00 56.41 81 VAL A O 1
ATOM 592 N N . LEU A 1 82 ? 29.613 7.106 -33.607 1.00 59.34 82 LEU A N 1
ATOM 593 C CA . LEU A 1 82 ? 29.404 6.475 -32.312 1.00 59.34 82 LEU A CA 1
ATOM 594 C C . LEU A 1 82 ? 30.657 5.641 -32.002 1.00 59.34 82 LEU A C 1
ATOM 596 O O . LEU A 1 82 ? 31.089 4.880 -32.875 1.00 59.34 82 LEU A O 1
ATOM 600 N N . PRO A 1 83 ? 31.269 5.797 -30.814 1.00 62.09 83 PRO A N 1
ATOM 601 C CA . PRO A 1 83 ? 32.441 5.016 -30.450 1.00 62.09 83 PRO A CA 1
ATOM 602 C C . PRO A 1 83 ? 32.134 3.530 -30.658 1.00 62.09 83 PRO A C 1
ATOM 604 O O . PRO A 1 83 ? 31.035 3.067 -30.346 1.00 62.09 83 PRO A O 1
ATOM 607 N N . VAL A 1 84 ? 33.087 2.803 -31.245 1.00 67.62 84 VAL A N 1
ATOM 608 C CA . VAL A 1 84 ? 32.974 1.358 -31.473 1.00 67.62 84 VAL A CA 1
ATOM 609 C C . VAL A 1 84 ? 32.647 0.706 -30.130 1.00 67.62 84 VAL A C 1
ATOM 611 O O . VAL A 1 84 ? 33.456 0.791 -29.211 1.00 67.62 84 VAL A O 1
ATOM 614 N N . LEU A 1 85 ? 31.457 0.106 -30.006 1.00 65.38 85 LEU A N 1
ATOM 615 C CA . LEU A 1 85 ? 31.036 -0.556 -28.771 1.00 65.38 85 LEU A CA 1
ATOM 616 C C . LEU A 1 85 ? 32.031 -1.667 -28.431 1.00 65.38 85 LEU A C 1
ATOM 618 O O . LEU A 1 85 ? 32.157 -2.647 -29.168 1.00 65.38 85 LEU A O 1
ATOM 622 N N . GLU A 1 86 ? 32.718 -1.534 -27.300 1.00 79.31 86 GLU A N 1
ATOM 623 C CA . GLU A 1 86 ? 33.542 -2.614 -26.778 1.00 79.31 86 GLU A CA 1
ATOM 624 C C . GLU A 1 86 ? 32.637 -3.725 -26.220 1.00 79.31 86 GLU A C 1
ATOM 626 O O . GLU A 1 86 ? 31.552 -3.472 -25.690 1.00 79.31 86 GLU A O 1
ATOM 631 N N . THR A 1 87 ? 33.092 -4.982 -26.255 1.00 83.56 87 THR A N 1
ATOM 632 C CA . THR A 1 87 ? 32.355 -6.127 -25.676 1.00 83.56 87 THR A CA 1
ATOM 633 C C . THR A 1 87 ? 31.975 -5.892 -24.207 1.00 83.56 87 THR A C 1
ATOM 635 O O . THR A 1 87 ? 30.952 -6.382 -23.726 1.00 83.56 87 THR A O 1
ATOM 638 N N . ARG A 1 88 ? 32.785 -5.104 -23.488 1.00 85.50 88 ARG A N 1
ATOM 639 C CA . ARG A 1 88 ? 32.518 -4.669 -22.114 1.00 85.50 88 ARG A CA 1
ATOM 640 C C . ARG A 1 88 ? 31.242 -3.830 -22.010 1.00 85.50 88 ARG A C 1
ATOM 642 O O . ARG A 1 88 ? 30.456 -4.054 -21.091 1.00 85.50 88 ARG A O 1
ATOM 649 N N . ASP A 1 89 ? 31.023 -2.904 -22.936 1.00 83.38 89 ASP A N 1
ATOM 650 C CA . ASP A 1 89 ? 29.864 -2.006 -22.930 1.00 83.38 89 ASP A CA 1
ATOM 651 C C . ASP A 1 89 ? 28.576 -2.771 -23.224 1.00 83.38 89 ASP A C 1
ATOM 653 O O . ASP A 1 89 ? 27.541 -2.522 -22.604 1.00 83.38 89 ASP A O 1
ATOM 657 N N . MET A 1 90 ? 28.663 -3.788 -24.085 1.00 87.69 90 MET A N 1
ATOM 658 C CA . MET A 1 90 ? 27.550 -4.694 -24.366 1.00 87.69 90 MET A CA 1
ATOM 659 C C . MET A 1 90 ? 27.101 -5.458 -23.108 1.00 87.69 90 MET A C 1
ATOM 661 O O . MET A 1 90 ? 25.901 -5.619 -22.871 1.00 87.69 90 MET A O 1
ATOM 665 N N . GLY A 1 91 ? 28.051 -5.868 -22.258 1.00 90.06 91 GLY A N 1
ATOM 666 C CA . GLY A 1 91 ? 27.760 -6.497 -20.967 1.00 90.06 91 GLY A CA 1
ATOM 667 C C . GLY A 1 91 ? 27.000 -5.572 -20.010 1.00 90.06 91 GLY A C 1
ATOM 668 O O . GLY A 1 91 ? 25.990 -5.976 -19.429 1.00 90.06 91 GLY A O 1
ATOM 669 N N . TRP A 1 92 ? 27.432 -4.313 -19.884 1.00 90.75 92 TRP A N 1
ATOM 670 C CA . TRP A 1 92 ? 26.739 -3.315 -19.056 1.00 90.75 92 TRP A CA 1
ATOM 671 C C . TRP A 1 92 ? 25.353 -2.969 -19.600 1.00 90.75 92 TRP A C 1
ATOM 673 O O . TRP A 1 92 ? 24.400 -2.878 -18.827 1.00 90.75 92 TRP A O 1
ATOM 683 N N . ALA A 1 93 ? 25.217 -2.840 -20.920 1.00 89.94 93 ALA A N 1
ATOM 684 C CA . ALA A 1 93 ? 23.941 -2.573 -21.571 1.00 89.94 93 ALA A CA 1
ATOM 685 C C . ALA A 1 93 ? 22.913 -3.686 -21.302 1.00 89.94 93 ALA A C 1
ATOM 687 O O . ALA A 1 93 ? 21.783 -3.403 -20.897 1.00 89.94 93 ALA A O 1
ATOM 688 N N . ALA A 1 94 ? 23.323 -4.954 -21.436 1.00 93.06 94 ALA A N 1
ATOM 689 C CA . ALA A 1 94 ? 22.487 -6.104 -21.095 1.00 93.06 94 ALA A CA 1
ATOM 690 C C . ALA A 1 94 ? 22.101 -6.118 -19.609 1.00 93.06 94 ALA A C 1
ATOM 692 O O . ALA A 1 94 ? 20.938 -6.349 -19.274 1.00 93.06 94 ALA A O 1
ATOM 693 N N . MET A 1 95 ? 23.045 -5.813 -18.714 1.00 95.69 95 MET A N 1
ATOM 694 C CA . MET A 1 95 ? 22.775 -5.726 -17.279 1.00 95.69 95 MET A CA 1
ATOM 695 C C . MET A 1 95 ? 21.739 -4.637 -16.958 1.00 95.69 95 MET A C 1
ATOM 697 O O . MET A 1 95 ? 20.776 -4.911 -16.241 1.00 95.69 95 MET A O 1
ATOM 701 N N . PHE A 1 96 ? 21.890 -3.425 -17.506 1.00 93.88 96 PHE A N 1
ATOM 702 C CA . PHE A 1 96 ? 20.926 -2.338 -17.305 1.00 93.88 96 PHE A CA 1
ATOM 703 C C . PHE A 1 96 ? 19.543 -2.689 -17.840 1.00 93.88 96 PHE A C 1
ATOM 705 O O . PHE A 1 96 ? 18.551 -2.432 -17.158 1.00 93.88 96 PHE A O 1
ATOM 712 N N . LEU A 1 97 ? 19.472 -3.331 -19.009 1.00 94.00 97 LEU A N 1
ATOM 713 C CA . LEU A 1 97 ? 18.209 -3.789 -19.572 1.00 94.00 97 LEU A CA 1
ATOM 714 C C . LEU A 1 97 ? 17.512 -4.782 -18.628 1.00 94.00 97 LEU A C 1
ATOM 716 O O . LEU A 1 97 ? 16.348 -4.583 -18.287 1.00 94.00 97 LEU A O 1
ATOM 720 N N . ILE A 1 98 ? 18.222 -5.813 -18.158 1.00 96.62 98 ILE A N 1
ATOM 721 C CA . ILE A 1 98 ? 17.663 -6.843 -17.267 1.00 96.62 98 ILE A CA 1
ATOM 722 C C . ILE A 1 98 ? 17.188 -6.229 -15.945 1.00 96.62 98 ILE A C 1
ATOM 724 O O . ILE A 1 98 ? 16.052 -6.462 -15.527 1.00 96.62 98 ILE A O 1
ATOM 728 N N . VAL A 1 99 ? 18.031 -5.422 -15.293 1.00 96.81 99 VAL A N 1
ATOM 729 C CA . VAL A 1 99 ? 17.687 -4.764 -14.022 1.00 96.81 99 VAL A CA 1
ATOM 730 C C . VAL A 1 99 ? 16.505 -3.815 -14.208 1.00 96.81 99 VAL A C 1
ATOM 732 O O . VAL A 1 99 ? 15.576 -3.822 -13.401 1.00 96.81 99 VAL A O 1
ATOM 735 N N . GLY A 1 100 ? 16.499 -3.038 -15.291 1.00 96.38 100 GLY A N 1
ATOM 736 C CA . GLY A 1 100 ? 15.405 -2.136 -15.623 1.00 96.38 100 GLY A CA 1
ATOM 737 C C . GLY A 1 100 ? 14.078 -2.875 -15.804 1.00 96.38 100 GLY A C 1
ATOM 738 O O . GLY A 1 100 ? 13.083 -2.508 -15.174 1.00 96.38 100 GLY A O 1
ATOM 739 N N . VAL A 1 101 ? 14.068 -3.964 -16.585 1.00 96.19 101 VAL A N 1
ATOM 740 C CA . VAL A 1 101 ? 12.882 -4.819 -16.776 1.00 96.19 101 VAL A CA 1
ATOM 741 C C . VAL A 1 101 ? 12.394 -5.381 -15.444 1.00 96.19 101 VAL A C 1
ATOM 743 O O . VAL A 1 101 ? 11.203 -5.291 -15.149 1.00 96.19 101 VAL A O 1
ATOM 746 N N . LEU A 1 102 ? 13.295 -5.901 -14.605 1.00 96.31 102 LEU A N 1
ATOM 747 C CA . LEU A 1 102 ? 12.938 -6.423 -13.283 1.00 96.31 102 LEU A CA 1
ATOM 748 C C . LEU A 1 102 ? 12.279 -5.355 -12.400 1.00 96.31 102 LEU A C 1
ATOM 750 O O . LEU A 1 102 ? 11.255 -5.635 -11.780 1.00 96.31 102 LEU A O 1
ATOM 754 N N . LEU A 1 103 ? 12.811 -4.129 -12.365 1.00 94.56 103 LEU A N 1
ATOM 755 C CA . LEU A 1 103 ? 12.241 -3.025 -11.583 1.00 94.56 103 LEU A CA 1
ATOM 756 C C . LEU A 1 103 ? 10.856 -2.602 -12.084 1.00 94.56 103 LEU A C 1
ATOM 758 O O . LEU A 1 103 ? 9.956 -2.361 -11.272 1.00 94.56 103 LEU A O 1
ATOM 762 N N . VAL A 1 104 ? 10.671 -2.528 -13.405 1.00 94.19 104 VAL A N 1
ATOM 763 C CA . VAL A 1 104 ? 9.379 -2.191 -14.016 1.00 94.19 104 VAL A CA 1
ATOM 764 C C . VAL A 1 104 ? 8.353 -3.278 -13.724 1.00 94.19 104 VAL A C 1
ATOM 766 O O . VAL A 1 104 ? 7.287 -2.968 -13.194 1.00 94.19 104 VAL A O 1
ATOM 769 N N . VAL A 1 105 ? 8.677 -4.547 -13.989 1.00 94.38 105 VAL A N 1
ATOM 770 C CA . VAL A 1 105 ? 7.786 -5.683 -13.704 1.00 94.38 105 VAL A CA 1
ATOM 771 C C . VAL A 1 105 ? 7.456 -5.741 -12.216 1.00 94.38 105 VAL A C 1
ATOM 773 O O . VAL A 1 105 ? 6.289 -5.878 -11.852 1.00 94.38 105 VAL A O 1
ATOM 776 N N . TRP A 1 106 ? 8.448 -5.570 -11.339 1.00 91.38 106 TRP A N 1
ATOM 777 C CA . TRP A 1 106 ? 8.228 -5.568 -9.895 1.00 91.38 106 TRP A CA 1
ATOM 778 C C . TRP A 1 106 ? 7.286 -4.444 -9.457 1.00 91.38 106 TRP A C 1
ATOM 780 O O . TRP A 1 106 ? 6.357 -4.672 -8.675 1.00 91.38 106 TRP A O 1
ATOM 790 N N . THR A 1 107 ? 7.479 -3.243 -10.002 1.00 89.62 107 THR A N 1
ATOM 791 C CA . THR A 1 107 ? 6.608 -2.095 -9.743 1.00 89.62 107 THR A CA 1
ATOM 792 C C . THR A 1 107 ? 5.196 -2.371 -10.248 1.00 89.62 107 THR A C 1
ATOM 794 O O . THR A 1 107 ? 4.243 -2.132 -9.512 1.00 89.62 107 THR A O 1
ATOM 797 N N . LEU A 1 108 ? 5.046 -2.950 -11.442 1.00 88.94 108 LEU A N 1
ATOM 798 C CA . LEU A 1 108 ? 3.755 -3.286 -12.038 1.00 88.94 108 LEU A CA 1
ATOM 799 C C . LEU A 1 108 ? 3.002 -4.346 -11.223 1.00 88.94 108 LEU A C 1
ATOM 801 O O . LEU A 1 108 ? 1.824 -4.168 -10.924 1.00 88.94 108 LEU A O 1
ATOM 805 N N . VAL A 1 109 ? 3.686 -5.402 -10.771 1.00 87.31 109 VAL A N 1
ATOM 806 C CA . VAL A 1 109 ? 3.117 -6.425 -9.874 1.00 87.31 109 VAL A CA 1
ATOM 807 C C . VAL A 1 109 ? 2.672 -5.800 -8.551 1.00 87.31 109 VAL A C 1
ATOM 809 O O . VAL A 1 109 ? 1.588 -6.104 -8.041 1.00 87.31 109 VAL A O 1
ATOM 812 N N . ARG A 1 110 ? 3.475 -4.887 -7.996 1.00 81.06 110 ARG A N 1
ATOM 813 C CA . ARG A 1 110 ? 3.135 -4.151 -6.772 1.00 81.06 110 ARG A CA 1
ATOM 814 C C . ARG A 1 110 ? 1.945 -3.211 -6.977 1.00 81.06 110 ARG A C 1
ATOM 816 O O . ARG A 1 110 ? 1.167 -3.018 -6.045 1.00 81.06 110 ARG A O 1
ATOM 823 N N . LEU A 1 111 ? 1.801 -2.654 -8.176 1.00 80.69 111 LEU A N 1
ATOM 824 C CA . LEU A 1 111 ? 0.702 -1.779 -8.570 1.00 80.69 111 LEU A CA 1
ATOM 825 C C . LEU A 1 111 ? -0.607 -2.553 -8.769 1.00 80.69 111 LEU A C 1
ATOM 827 O O . LEU A 1 111 ? -1.667 -2.121 -8.316 1.00 80.69 111 LEU A O 1
ATOM 831 N N . ALA A 1 112 ? -0.515 -3.718 -9.412 1.00 80.06 112 ALA A N 1
ATOM 832 C CA . ALA A 1 112 ? -1.626 -4.635 -9.633 1.00 80.06 112 ALA A CA 1
ATOM 833 C C . ALA A 1 112 ? -2.118 -5.258 -8.317 1.00 80.06 112 ALA A C 1
ATOM 835 O O . ALA A 1 112 ? -3.308 -5.522 -8.150 1.00 80.06 112 ALA A O 1
ATOM 836 N N . SER A 1 113 ? -1.223 -5.428 -7.341 1.00 73.31 113 SER A N 1
ATOM 837 C CA . SER A 1 113 ? -1.541 -5.922 -6.000 1.00 73.31 113 SER A CA 1
ATOM 838 C C . SER A 1 113 ? -2.255 -4.858 -5.148 1.00 73.31 113 SER A C 1
ATOM 840 O O . SER A 1 113 ? -1.727 -4.390 -4.138 1.00 73.31 113 SER A O 1
ATOM 842 N N . ARG A 1 114 ? -3.487 -4.485 -5.526 1.00 68.50 114 ARG A N 1
ATOM 843 C CA . ARG A 1 114 ? -4.374 -3.571 -4.779 1.00 68.50 114 ARG A CA 1
ATOM 844 C C . ARG A 1 114 ? -4.981 -4.250 -3.546 1.00 68.50 114 ARG A C 1
ATOM 846 O O . ARG A 1 114 ? -6.196 -4.412 -3.441 1.00 68.50 114 ARG A O 1
ATOM 853 N N . ARG A 1 115 ? -4.134 -4.686 -2.613 1.00 80.31 115 ARG A N 1
ATOM 854 C CA . ARG A 1 115 ? -4.607 -5.276 -1.356 1.00 80.31 115 ARG A CA 1
ATOM 855 C C . ARG A 1 115 ? -5.212 -4.186 -0.463 1.00 80.31 115 ARG A C 1
ATOM 857 O O . ARG A 1 115 ? -4.569 -3.146 -0.292 1.00 80.31 115 ARG A O 1
ATOM 864 N N . PRO A 1 116 ? -6.417 -4.402 0.094 1.00 87.12 116 PRO A N 1
ATOM 865 C CA . PRO A 1 116 ? -6.979 -3.483 1.070 1.00 87.12 116 PRO A CA 1
ATOM 866 C C . PRO A 1 116 ? -6.099 -3.479 2.325 1.00 87.12 116 PRO A C 1
ATOM 868 O O . PRO A 1 116 ? -5.646 -4.532 2.774 1.00 87.12 116 PRO A O 1
ATOM 871 N N . VAL A 1 117 ? -5.817 -2.289 2.851 1.00 91.00 117 VAL A N 1
ATOM 872 C CA . VAL A 1 117 ? -5.053 -2.107 4.094 1.00 91.00 117 VAL A CA 1
ATOM 873 C C . VAL A 1 117 ? -5.930 -2.404 5.298 1.00 91.00 117 VAL A C 1
ATOM 875 O O . VAL A 1 117 ? -5.497 -3.090 6.223 1.00 91.00 117 VAL A O 1
ATOM 878 N N . VAL A 1 118 ? -7.162 -1.902 5.236 1.00 94.00 118 VAL A N 1
ATOM 879 C CA . VAL A 1 118 ? -8.212 -2.119 6.221 1.00 94.00 118 VAL A CA 1
ATOM 880 C C . VAL A 1 118 ? -9.426 -2.661 5.486 1.00 94.00 118 VAL A C 1
ATOM 882 O O . VAL A 1 118 ? -9.816 -2.132 4.438 1.00 94.00 118 VAL A O 1
ATOM 885 N N . ARG A 1 119 ? -9.989 -3.741 6.017 1.00 94.06 119 ARG A N 1
ATOM 886 C CA . ARG A 1 119 ? -11.204 -4.372 5.524 1.00 94.06 119 ARG A CA 1
ATOM 887 C C . ARG A 1 119 ? -12.142 -4.643 6.697 1.00 94.06 119 ARG A C 1
ATOM 889 O O . ARG A 1 119 ? -11.760 -5.365 7.602 1.00 94.06 119 ARG A O 1
ATOM 896 N N . GLY A 1 120 ? -13.338 -4.072 6.698 1.00 93.12 120 GLY A N 1
ATOM 897 C CA . GLY A 1 120 ? -14.405 -4.475 7.614 1.00 93.12 120 GLY A CA 1
ATOM 898 C C . GLY A 1 120 ? -15.239 -5.565 6.957 1.00 93.12 120 GLY A C 1
ATOM 899 O O . GLY A 1 120 ? -15.853 -5.295 5.927 1.00 93.12 120 GLY A O 1
ATOM 900 N N . ASP A 1 121 ? -15.232 -6.768 7.523 1.00 90.50 121 ASP A N 1
ATOM 901 C CA . ASP A 1 121 ? -16.124 -7.876 7.165 1.00 90.50 121 ASP A CA 1
ATOM 902 C C . ASP A 1 121 ? -17.092 -8.155 8.335 1.00 90.50 121 ASP A C 1
ATOM 904 O O . ASP A 1 121 ? -16.822 -7.725 9.459 1.00 90.50 121 ASP A O 1
ATOM 908 N N . PRO A 1 122 ? -18.204 -8.884 8.124 1.00 88.31 122 PRO A N 1
ATOM 909 C CA . PRO A 1 122 ? -19.104 -9.287 9.212 1.00 88.31 122 PRO A CA 1
ATOM 910 C C . PRO A 1 122 ? -18.391 -10.079 10.321 1.00 88.31 122 PRO A C 1
ATOM 912 O O . PRO A 1 122 ? -18.664 -9.879 11.501 1.00 88.31 122 PRO A O 1
ATOM 915 N N . ASP A 1 123 ? -17.417 -10.911 9.945 1.00 89.19 123 ASP A N 1
ATOM 916 C CA . ASP A 1 123 ? -16.667 -11.759 10.879 1.00 89.19 123 ASP A CA 1
ATOM 917 C C . ASP A 1 123 ? -15.604 -10.987 11.683 1.00 89.19 123 ASP A C 1
ATOM 919 O O . ASP A 1 123 ? -15.123 -11.468 12.711 1.00 89.19 123 ASP A O 1
ATOM 923 N N . GLY A 1 124 ? -15.194 -9.800 11.220 1.00 93.94 124 GLY A N 1
ATOM 924 C CA . GLY A 1 124 ? -14.168 -9.013 11.896 1.00 93.94 124 GLY A CA 1
ATOM 925 C C . GLY A 1 124 ? -13.469 -7.949 11.050 1.00 93.94 124 GLY A C 1
ATOM 926 O O . GLY A 1 124 ? -13.781 -7.691 9.886 1.00 93.94 124 GLY A O 1
ATOM 927 N N . LEU A 1 125 ? -12.455 -7.345 11.663 1.00 95.44 125 LEU A N 1
ATOM 928 C CA . LEU A 1 125 ? -11.582 -6.335 11.087 1.00 95.44 125 LEU A CA 1
ATOM 929 C C . LEU A 1 125 ? -10.336 -6.981 10.465 1.00 95.44 125 LEU A C 1
ATOM 931 O O . LEU A 1 125 ? -9.412 -7.413 11.155 1.00 95.44 125 LEU A O 1
ATOM 935 N N . GLY A 1 126 ? -10.290 -7.026 9.139 1.00 95.12 126 GLY A N 1
ATOM 936 C CA . GLY A 1 126 ? -9.131 -7.417 8.347 1.00 95.12 126 GLY A CA 1
ATOM 937 C C . GLY A 1 126 ? -8.072 -6.312 8.279 1.00 95.12 126 GLY A C 1
ATOM 938 O O . GLY A 1 126 ? -8.295 -5.268 7.667 1.00 95.12 126 GLY A O 1
ATOM 939 N N . LEU A 1 127 ? -6.885 -6.558 8.837 1.00 94.81 127 LEU A N 1
ATOM 940 C CA . LEU A 1 127 ? -5.745 -5.638 8.845 1.00 94.81 127 LEU A CA 1
ATOM 941 C C . LEU A 1 127 ? -4.532 -6.220 8.109 1.00 94.81 127 LEU A C 1
ATOM 943 O O . LEU A 1 127 ? -4.010 -7.289 8.443 1.00 94.81 127 LEU A O 1
ATOM 947 N N . ALA A 1 128 ? -4.012 -5.487 7.124 1.00 93.81 128 ALA A N 1
ATOM 948 C CA . ALA A 1 128 ? -2.809 -5.862 6.377 1.00 93.81 128 ALA A CA 1
ATOM 949 C C . ALA A 1 128 ? -1.511 -5.388 7.068 1.00 93.81 128 ALA A C 1
ATOM 951 O O . ALA A 1 128 ? -0.718 -4.652 6.484 1.00 93.81 128 ALA A O 1
ATOM 952 N N . VAL A 1 129 ? -1.286 -5.828 8.310 1.00 93.56 129 VAL A N 1
ATOM 953 C CA . VAL A 1 129 ? -0.188 -5.355 9.187 1.00 93.56 129 VAL A CA 1
ATOM 954 C C . VAL A 1 129 ? 0.995 -6.324 9.316 1.00 93.56 129 VAL A C 1
ATOM 956 O O . VAL A 1 129 ? 1.955 -6.041 10.018 1.00 93.56 129 VAL A O 1
ATOM 959 N N . ARG A 1 130 ? 0.986 -7.478 8.634 1.00 90.38 130 ARG A N 1
ATOM 960 C CA . ARG A 1 130 ? 2.065 -8.494 8.738 1.00 90.38 130 ARG A CA 1
ATOM 961 C C . ARG A 1 130 ? 3.234 -8.319 7.769 1.00 90.38 130 ARG A C 1
ATOM 963 O O . ARG A 1 130 ? 4.144 -9.145 7.754 1.00 90.38 130 ARG A O 1
ATOM 970 N N . GLY A 1 131 ? 3.193 -7.302 6.918 1.00 85.88 131 GLY A N 1
ATOM 971 C CA . GLY A 1 131 ? 4.226 -7.067 5.916 1.00 85.88 131 GLY A CA 1
ATOM 972 C C . GLY A 1 131 ? 3.793 -7.333 4.480 1.00 85.88 131 GLY A C 1
ATOM 973 O O . GLY A 1 131 ? 2.667 -7.771 4.214 1.00 85.88 131 GLY A O 1
ATOM 974 N N . PRO A 1 132 ? 4.695 -7.053 3.526 1.00 78.06 132 PRO A N 1
ATOM 975 C CA . PRO A 1 132 ? 4.432 -7.282 2.117 1.00 78.06 132 PRO A CA 1
ATOM 976 C C . PRO A 1 132 ? 4.204 -8.777 1.855 1.00 78.06 132 PRO A C 1
ATOM 978 O O . PRO A 1 132 ? 4.813 -9.641 2.483 1.00 78.06 132 PRO A O 1
ATOM 981 N N . PHE A 1 133 ? 3.296 -9.086 0.927 1.00 78.12 133 PHE A N 1
ATOM 982 C CA . PHE A 1 133 ? 2.923 -10.444 0.494 1.00 78.12 133 PHE A CA 1
ATOM 983 C C . PHE A 1 133 ? 2.209 -11.332 1.525 1.00 78.12 133 PHE A C 1
ATOM 985 O O . PHE A 1 133 ? 1.568 -12.307 1.126 1.00 78.12 133 PHE A O 1
ATOM 992 N N . ARG A 1 134 ? 2.192 -10.980 2.814 1.00 86.00 134 ARG A N 1
ATOM 993 C CA . ARG A 1 134 ? 1.433 -11.713 3.837 1.00 86.00 134 ARG A CA 1
ATOM 994 C C . ARG A 1 134 ? -0.076 -11.469 3.706 1.00 86.00 134 ARG A C 1
ATOM 996 O O . ARG A 1 134 ? -0.513 -10.445 3.175 1.00 86.00 134 ARG A O 1
ATOM 1003 N N . ARG A 1 135 ? -0.876 -12.452 4.133 1.00 87.62 135 ARG A N 1
ATOM 1004 C CA . ARG A 1 135 ? -2.339 -12.313 4.215 1.00 87.62 135 ARG A CA 1
ATOM 1005 C C . ARG A 1 135 ? -2.689 -11.319 5.327 1.00 87.62 135 ARG A C 1
ATOM 1007 O O . ARG A 1 135 ? -1.953 -11.230 6.312 1.00 87.62 135 ARG A O 1
ATOM 1014 N N . ALA A 1 136 ? -3.783 -10.581 5.144 1.00 91.56 136 ALA A N 1
ATOM 1015 C CA . ALA A 1 136 ? -4.342 -9.754 6.206 1.00 91.56 136 ALA A CA 1
ATOM 1016 C C . ALA A 1 136 ? -4.735 -10.644 7.396 1.00 91.56 136 ALA A C 1
ATOM 1018 O O . ALA A 1 136 ? -5.135 -11.793 7.200 1.00 91.56 136 ALA A O 1
ATOM 1019 N N . ILE A 1 137 ? -4.565 -10.131 8.612 1.00 94.06 137 ILE A N 1
ATOM 1020 C CA . ILE A 1 137 ? -5.080 -10.768 9.827 1.00 94.06 137 ILE A CA 1
ATOM 1021 C C . ILE A 1 137 ? -6.519 -10.307 9.991 1.00 94.06 137 ILE A C 1
ATOM 1023 O O . ILE A 1 137 ? -6.763 -9.109 9.913 1.00 94.06 137 ILE A O 1
ATOM 1027 N N . THR A 1 138 ? -7.438 -11.228 10.250 1.00 95.31 138 THR A N 1
ATOM 1028 C CA . THR A 1 138 ? -8.805 -10.888 10.651 1.00 95.31 138 THR A CA 1
ATOM 1029 C C . THR A 1 138 ? -8.890 -10.900 12.170 1.00 95.31 138 THR A C 1
ATOM 1031 O O . THR A 1 138 ? -8.554 -11.904 12.795 1.00 95.31 138 THR A O 1
ATOM 1034 N N . ILE A 1 139 ? -9.307 -9.778 12.749 1.00 95.19 139 ILE A N 1
ATOM 1035 C CA . ILE A 1 139 ? -9.514 -9.612 14.187 1.00 95.19 139 ILE A CA 1
ATOM 1036 C C . ILE A 1 139 ? -11.024 -9.627 14.443 1.00 95.19 139 ILE A C 1
ATOM 1038 O O . ILE A 1 139 ? -11.713 -8.773 13.886 1.00 95.19 139 ILE A O 1
ATOM 1042 N N . PRO A 1 140 ? -11.557 -10.561 15.247 1.00 95.12 140 PRO A N 1
ATOM 1043 C CA . PRO A 1 140 ? -12.975 -10.589 15.588 1.00 95.12 140 PRO A CA 1
ATOM 1044 C C . PRO A 1 140 ? -13.432 -9.258 16.181 1.00 95.12 140 PRO A C 1
ATOM 1046 O O . PRO A 1 140 ? -12.708 -8.655 16.972 1.00 95.12 140 PRO A O 1
ATOM 1049 N N . TRP A 1 141 ? -14.649 -8.815 15.861 1.00 94.06 141 TRP A N 1
ATOM 1050 C CA . TRP A 1 141 ? -15.162 -7.540 16.377 1.00 94.06 141 TRP A CA 1
ATOM 1051 C C . TRP A 1 141 ? -15.203 -7.468 17.906 1.00 94.06 141 TRP A C 1
ATOM 1053 O O . TRP A 1 141 ? -14.986 -6.396 18.456 1.00 94.06 141 TRP A O 1
ATOM 1063 N N . GLY A 1 142 ? -15.391 -8.602 18.591 1.00 93.06 142 GLY A N 1
ATOM 1064 C CA . GLY A 1 142 ? -15.332 -8.673 20.056 1.00 93.06 142 GLY A CA 1
ATOM 1065 C C . GLY A 1 142 ? -13.955 -8.367 20.658 1.00 93.06 142 GLY A C 1
ATOM 1066 O O . GLY A 1 142 ? -13.872 -8.067 21.840 1.00 93.06 142 GLY A O 1
ATOM 1067 N N . GLU A 1 143 ? -12.883 -8.413 19.862 1.00 94.50 143 GLU A N 1
ATOM 1068 C CA . GLU A 1 143 ? -11.524 -8.039 20.280 1.00 94.50 143 GLU A CA 1
ATOM 1069 C C . GLU A 1 143 ? -11.164 -6.598 19.877 1.00 94.50 143 GLU A C 1
ATOM 1071 O O . GLU A 1 143 ? -10.085 -6.107 20.213 1.00 94.50 143 GLU A O 1
ATOM 1076 N N . VAL A 1 144 ? -12.038 -5.906 19.139 1.00 95.88 144 VAL A N 1
ATOM 1077 C CA . VAL A 1 144 ? -11.834 -4.517 18.716 1.00 95.88 144 VAL A CA 1
ATOM 1078 C C . VAL A 1 144 ? -12.551 -3.599 19.701 1.00 95.88 144 VAL A C 1
ATOM 1080 O O . VAL A 1 144 ? -13.760 -3.407 19.620 1.00 95.88 144 VAL A O 1
ATOM 1083 N N . GLY A 1 145 ? -11.797 -2.998 20.620 1.00 94.56 145 GLY A N 1
ATOM 1084 C CA . GLY A 1 145 ? -12.350 -2.121 21.653 1.00 94.56 145 GLY A CA 1
ATOM 1085 C C . GLY A 1 145 ? -12.885 -0.798 21.098 1.00 94.56 145 GLY A C 1
ATOM 1086 O O . GLY A 1 145 ? -13.969 -0.353 21.469 1.00 94.56 145 GLY A O 1
ATOM 1087 N N . SER A 1 146 ? -12.145 -0.142 20.199 1.00 95.81 146 SER A N 1
ATOM 1088 C CA . SER A 1 146 ? -12.620 1.080 19.539 1.00 95.81 146 SER A CA 1
ATOM 1089 C C . SER A 1 146 ? -11.887 1.371 18.232 1.00 95.81 146 SER A C 1
ATOM 1091 O O . SER A 1 146 ? -10.746 0.962 18.026 1.00 95.81 146 SER A O 1
ATOM 1093 N N . VAL A 1 147 ? -12.554 2.111 17.344 1.00 96.38 147 VAL A N 1
ATOM 1094 C CA . VAL A 1 147 ? -11.969 2.644 16.107 1.00 96.38 147 VAL A CA 1
ATOM 1095 C C . VAL A 1 147 ? -12.219 4.146 16.073 1.00 96.38 147 VAL A C 1
ATOM 1097 O O . VAL A 1 147 ? -13.359 4.593 16.233 1.00 96.38 147 VAL A O 1
ATOM 1100 N N . SER A 1 148 ? -11.175 4.943 15.876 1.00 97.12 148 SER A N 1
ATOM 1101 C CA . SER A 1 148 ? -11.260 6.397 15.736 1.00 97.12 148 SER A CA 1
ATOM 1102 C C . SER A 1 148 ? -10.275 6.921 14.705 1.00 97.12 148 SER A C 1
ATOM 1104 O O . SER A 1 148 ? -9.282 6.274 14.395 1.00 97.12 148 SER A O 1
ATOM 1106 N N . ALA A 1 149 ? -10.562 8.089 14.140 1.00 96.81 149 ALA A N 1
ATOM 1107 C CA . ALA A 1 149 ? -9.576 8.832 13.377 1.00 96.81 149 ALA A CA 1
ATOM 1108 C C . ALA A 1 149 ? -8.970 9.919 14.260 1.00 96.81 149 ALA A C 1
ATOM 1110 O O . ALA A 1 149 ? -9.631 10.466 15.144 1.00 96.81 149 ALA A O 1
ATOM 1111 N N . ALA A 1 150 ? -7.700 10.203 14.024 1.00 96.12 150 ALA A N 1
ATOM 1112 C CA . ALA A 1 150 ? -6.971 11.263 14.686 1.00 96.12 150 ALA A CA 1
ATOM 1113 C C . ALA A 1 150 ? -5.911 11.819 13.740 1.00 96.12 150 ALA A C 1
ATOM 1115 O O . ALA A 1 150 ? -5.491 11.167 12.782 1.00 96.12 150 ALA A O 1
ATOM 1116 N N . THR A 1 151 ? -5.434 13.011 14.058 1.00 95.25 151 THR A N 1
ATOM 1117 C CA . THR A 1 151 ? -4.209 13.546 13.478 1.00 95.25 151 THR A CA 1
ATOM 1118 C C . THR A 1 151 ? -3.102 13.332 14.493 1.00 95.25 151 THR A C 1
ATOM 1120 O O . THR A 1 151 ? -3.225 13.758 15.641 1.00 95.25 151 THR A O 1
ATOM 1123 N N . VAL A 1 152 ? -2.047 12.626 14.095 1.00 93.00 152 VAL A N 1
ATOM 1124 C CA . VAL A 1 152 ? -0.899 12.364 14.964 1.00 93.00 152 VAL A CA 1
ATOM 1125 C C . VAL A 1 152 ? 0.278 13.155 14.426 1.00 93.00 152 VAL A C 1
ATOM 1127 O O . VAL A 1 152 ? 0.656 12.980 13.268 1.00 93.00 152 VAL A O 1
ATOM 1130 N N . SER A 1 153 ? 0.836 14.018 15.271 1.00 91.44 153 SER A N 1
ATOM 1131 C CA . SER A 1 153 ? 2.053 14.753 14.947 1.00 91.44 153 SER A CA 1
ATOM 1132 C C . SER A 1 153 ? 3.252 13.805 14.973 1.00 91.44 153 SER A C 1
ATOM 1134 O O . SER A 1 153 ? 3.382 12.974 15.878 1.00 91.44 153 SER A O 1
ATOM 1136 N N . ASP A 1 154 ? 4.094 13.898 13.955 1.00 86.81 154 ASP A N 1
ATOM 1137 C CA . ASP A 1 154 ? 5.350 13.166 13.811 1.00 86.81 154 ASP A CA 1
ATOM 1138 C C . ASP A 1 154 ? 6.462 14.147 13.417 1.00 86.81 154 ASP A C 1
ATOM 1140 O O . ASP A 1 154 ? 6.188 15.305 13.093 1.00 86.81 154 ASP A O 1
ATOM 1144 N N . ASP A 1 155 ? 7.713 13.691 13.374 1.00 86.75 155 ASP A N 1
ATOM 1145 C CA . ASP A 1 155 ? 8.861 14.539 13.005 1.00 86.75 155 ASP A CA 1
ATOM 1146 C C . ASP A 1 155 ? 8.723 15.181 11.607 1.00 86.75 155 ASP A C 1
ATOM 1148 O O . ASP A 1 155 ? 9.358 16.192 11.305 1.00 86.75 155 ASP A O 1
ATOM 1152 N N . TYR A 1 156 ? 7.874 14.609 10.748 1.00 84.00 156 TYR A N 1
ATOM 1153 C CA . TYR A 1 156 ? 7.592 15.084 9.391 1.00 84.00 156 TYR A CA 1
ATOM 1154 C C . TYR A 1 156 ? 6.303 15.915 9.273 1.00 84.00 156 TYR A C 1
ATOM 1156 O O . TYR A 1 156 ? 5.940 16.319 8.166 1.00 84.00 156 TYR A O 1
ATOM 1164 N N . GLY A 1 157 ? 5.617 16.172 10.390 1.00 90.75 157 GLY A N 1
ATOM 1165 C CA . GLY A 1 157 ? 4.377 16.940 10.466 1.00 90.75 157 GLY A CA 1
ATOM 1166 C C . GLY A 1 157 ? 3.159 16.119 10.890 1.00 90.75 157 GLY A C 1
ATOM 1167 O O . GLY A 1 157 ? 3.252 14.970 11.322 1.00 90.75 157 GLY A O 1
ATOM 1168 N N . ASP A 1 158 ? 1.995 16.743 10.763 1.00 92.44 158 ASP A N 1
ATOM 1169 C CA . ASP A 1 158 ? 0.715 16.190 11.187 1.00 92.44 158 ASP A CA 1
ATOM 1170 C C . ASP A 1 158 ? 0.165 15.196 10.158 1.00 92.44 158 ASP A C 1
ATOM 1172 O O . ASP A 1 158 ? -0.139 15.552 9.016 1.00 92.44 158 ASP A O 1
ATOM 1176 N N . LEU A 1 159 ? 0.027 13.930 10.565 1.00 92.19 159 LEU A N 1
ATOM 1177 C CA . LEU A 1 159 ? -0.388 12.844 9.681 1.00 92.19 159 LEU A CA 1
ATOM 1178 C C . LEU A 1 159 ? -1.796 12.339 10.033 1.00 92.19 159 LEU A C 1
ATOM 1180 O O . LEU A 1 159 ? -2.033 11.912 11.174 1.00 92.19 159 LEU A O 1
ATOM 1184 N N . PRO A 1 160 ? -2.731 12.302 9.062 1.00 95.19 160 PRO A N 1
ATOM 1185 C CA . PRO A 1 160 ? -4.041 11.707 9.275 1.00 95.19 160 PRO A CA 1
ATOM 1186 C C . PRO A 1 160 ? -3.870 10.206 9.523 1.00 95.19 160 PRO A C 1
ATOM 1188 O O . PRO A 1 160 ? -3.139 9.510 8.812 1.00 95.19 160 PRO A O 1
ATOM 1191 N N . THR A 1 161 ? -4.508 9.714 10.577 1.00 96.31 161 THR A N 1
ATOM 1192 C CA . THR A 1 161 ? -4.225 8.403 11.158 1.00 96.31 161 THR A CA 1
ATOM 1193 C C . THR A 1 161 ? -5.517 7.737 11.620 1.00 96.31 161 THR A C 1
ATOM 1195 O O . THR A 1 161 ? -6.389 8.375 12.206 1.00 96.31 161 THR A O 1
ATOM 1198 N N . LEU A 1 162 ? -5.628 6.428 11.400 1.00 97.38 162 LEU A N 1
ATOM 1199 C CA . LEU A 1 162 ? -6.660 5.597 12.013 1.00 97.38 162 LEU A CA 1
ATOM 1200 C C . LEU A 1 162 ? -6.102 4.957 13.290 1.00 97.38 162 LEU A C 1
ATOM 1202 O O . LEU A 1 162 ? -5.071 4.286 13.248 1.00 97.38 162 LEU A O 1
ATOM 1206 N N . LEU A 1 163 ? -6.773 5.166 14.415 1.00 97.44 163 LEU A N 1
ATOM 1207 C CA . LEU A 1 163 ? -6.479 4.549 15.701 1.00 97.44 163 LEU A CA 1
ATOM 1208 C C . LEU A 1 163 ? -7.441 3.385 15.936 1.00 97.44 163 LEU A C 1
ATOM 1210 O O . LEU A 1 163 ? -8.659 3.535 15.840 1.00 97.44 163 LEU A O 1
ATOM 1214 N N . ILE A 1 164 ? -6.885 2.220 16.241 1.00 97.12 164 ILE A N 1
ATOM 1215 C CA . ILE A 1 164 ? -7.636 0.999 16.522 1.00 97.12 164 ILE A CA 1
ATOM 1216 C C . ILE A 1 164 ? -7.179 0.488 17.881 1.00 97.12 164 ILE A C 1
ATOM 1218 O O . ILE A 1 164 ? -6.022 0.098 18.043 1.00 97.12 164 ILE A O 1
ATOM 1222 N N . ARG A 1 165 ? -8.083 0.479 18.855 1.00 97.44 165 ARG A N 1
ATOM 1223 C CA . ARG A 1 165 ? -7.845 -0.133 20.159 1.00 97.44 165 ARG A CA 1
ATOM 1224 C C . ARG A 1 165 ? -8.244 -1.601 20.113 1.00 97.44 165 ARG A C 1
ATOM 1226 O O . ARG A 1 165 ? -9.347 -1.927 19.684 1.00 97.44 165 ARG A O 1
ATOM 1233 N N . LEU A 1 166 ? -7.354 -2.466 20.576 1.00 96.94 166 LEU A N 1
ATOM 1234 C CA . LEU A 1 166 ? -7.512 -3.914 20.591 1.00 96.94 166 LEU A CA 1
ATOM 1235 C C . LEU A 1 166 ? -7.484 -4.429 22.028 1.00 96.94 166 LEU A C 1
ATOM 1237 O O . LEU A 1 166 ? -6.662 -3.988 22.825 1.00 96.94 166 LEU A O 1
ATOM 1241 N N . GLU A 1 167 ? -8.367 -5.370 22.340 1.00 96.12 167 GLU A N 1
ATOM 1242 C CA . GLU A 1 167 ? -8.392 -6.081 23.624 1.00 96.12 167 GLU A CA 1
ATOM 1243 C C . GLU A 1 167 ? -7.144 -6.969 23.771 1.00 96.12 167 GLU A C 1
ATOM 1245 O O . GLU A 1 167 ? -6.486 -6.961 24.809 1.00 96.12 167 GLU A O 1
ATOM 1250 N N . ASP A 1 168 ? -6.773 -7.679 22.697 1.00 94.69 168 ASP A N 1
ATOM 1251 C CA . ASP A 1 168 ? -5.608 -8.566 22.654 1.00 94.69 168 ASP A CA 1
ATOM 1252 C C . ASP A 1 168 ? -4.606 -8.149 21.553 1.00 94.69 168 ASP A C 1
ATOM 1254 O O . ASP A 1 168 ? -4.754 -8.519 20.380 1.00 94.69 168 ASP A O 1
ATOM 1258 N N . PRO A 1 169 ? -3.542 -7.397 21.895 1.00 94.44 169 PRO A N 1
ATOM 1259 C CA . PRO A 1 169 ? -2.530 -6.971 20.929 1.00 94.44 169 PRO A CA 1
ATOM 1260 C C . PRO A 1 169 ? -1.600 -8.111 20.468 1.00 94.44 169 PRO A C 1
ATOM 1262 O O . PRO A 1 169 ? -0.870 -7.954 19.480 1.00 94.44 169 PRO A O 1
ATOM 1265 N N . SER A 1 170 ? -1.609 -9.273 21.137 1.00 93.50 170 SER A N 1
ATOM 1266 C CA . SER A 1 170 ? -0.643 -10.354 20.892 1.00 93.50 170 SER A CA 1
ATOM 1267 C C . SER A 1 170 ? -0.743 -10.954 19.482 1.00 93.50 170 SER A C 1
ATOM 1269 O O . SER A 1 170 ? 0.265 -11.383 18.915 1.00 93.50 170 SER A O 1
ATOM 1271 N N . ARG A 1 171 ? -1.929 -10.904 18.858 1.00 90.56 171 ARG A N 1
ATOM 1272 C CA . ARG A 1 171 ? -2.184 -11.443 17.508 1.00 90.56 171 ARG A CA 1
ATOM 1273 C C . ARG A 1 171 ? -1.454 -10.707 16.389 1.00 90.56 171 ARG A C 1
ATOM 1275 O O . ARG A 1 171 ? -1.112 -11.315 15.370 1.00 90.56 171 ARG A O 1
ATOM 1282 N N . ILE A 1 172 ? -1.227 -9.406 16.555 1.00 93.56 172 ILE A N 1
ATOM 1283 C CA . ILE A 1 172 ? -0.534 -8.569 15.566 1.00 93.56 172 ILE A CA 1
ATOM 1284 C C . ILE A 1 172 ? 0.986 -8.676 15.737 1.00 93.56 172 ILE A C 1
ATOM 1286 O O . ILE A 1 172 ? 1.720 -8.708 14.745 1.00 93.56 172 ILE A O 1
ATOM 1290 N N . GLY A 1 173 ? 1.445 -8.784 16.983 1.00 92.62 173 GLY A N 1
ATOM 1291 C CA . GLY A 1 173 ? 2.858 -8.797 17.341 1.00 92.62 173 GLY A CA 1
ATOM 1292 C C . GLY A 1 173 ? 3.449 -7.394 17.555 1.00 92.62 173 GLY A C 1
ATOM 1293 O O . GLY A 1 173 ? 2.802 -6.377 17.296 1.00 92.62 173 GLY A O 1
ATOM 1294 N N . PRO A 1 174 ? 4.702 -7.319 18.037 1.00 94.00 174 PRO A N 1
ATOM 1295 C CA . PRO A 1 174 ? 5.294 -6.072 18.528 1.00 94.00 174 PRO A CA 1
ATOM 1296 C C . PRO A 1 174 ? 5.705 -5.085 17.426 1.00 94.00 174 PRO A C 1
ATOM 1298 O O . PRO A 1 174 ? 5.869 -3.903 17.707 1.00 94.00 174 PRO A O 1
ATOM 1301 N N . ASN A 1 175 ? 5.881 -5.541 16.181 1.00 93.88 175 ASN A N 1
ATOM 1302 C CA . ASN A 1 175 ? 6.368 -4.707 15.078 1.00 93.88 175 ASN A CA 1
ATOM 1303 C C . ASN A 1 175 ? 5.457 -4.821 13.839 1.00 93.88 175 ASN A C 1
ATOM 1305 O O . ASN A 1 175 ? 5.790 -5.538 12.887 1.00 93.88 175 ASN A O 1
ATOM 1309 N N . PRO A 1 176 ? 4.270 -4.187 13.866 1.00 95.06 176 PRO A N 1
ATOM 1310 C CA . PRO A 1 176 ? 3.343 -4.210 12.746 1.00 95.06 176 PRO A CA 1
ATOM 1311 C C . PRO A 1 176 ? 3.878 -3.406 11.555 1.00 95.06 176 PRO A C 1
ATOM 1313 O O . PRO A 1 176 ? 4.412 -2.310 11.681 1.00 95.06 176 PRO A O 1
ATOM 1316 N N . TRP A 1 177 ? 3.694 -3.935 10.352 1.00 92.00 177 TRP A N 1
ATOM 1317 C CA . TRP A 1 177 ? 4.109 -3.279 9.121 1.00 92.00 177 TRP A CA 1
ATOM 1318 C C . TRP A 1 177 ? 3.126 -2.189 8.698 1.00 92.00 177 TRP A C 1
ATOM 1320 O O . TRP A 1 177 ? 1.957 -2.466 8.422 1.00 92.00 177 TRP A O 1
ATOM 1330 N N . GLY A 1 178 ? 3.621 -0.959 8.543 1.00 88.50 178 GLY A N 1
ATOM 1331 C CA . GLY A 1 178 ? 2.809 0.175 8.087 1.00 88.50 178 GLY A CA 1
ATOM 1332 C C . GLY A 1 178 ? 1.795 0.672 9.122 1.00 88.50 178 GLY A C 1
ATOM 1333 O O . GLY A 1 178 ? 0.874 1.399 8.755 1.00 88.50 178 GLY A O 1
ATOM 1334 N N . ALA A 1 179 ? 1.975 0.273 10.378 1.00 94.69 179 ALA A N 1
ATOM 1335 C CA . ALA A 1 179 ? 1.278 0.759 11.556 1.00 94.69 179 ALA A CA 1
ATOM 1336 C C . ALA A 1 179 ? 2.298 0.860 12.703 1.00 94.69 179 ALA A C 1
ATOM 1338 O O . ALA A 1 179 ? 3.401 0.328 12.593 1.00 94.69 179 ALA A O 1
ATOM 1339 N N . ARG A 1 180 ? 1.953 1.534 13.795 1.00 95.19 180 ARG A N 1
ATOM 1340 C CA . ARG A 1 180 ? 2.783 1.601 15.002 1.00 95.19 180 ARG A CA 1
ATOM 1341 C C . ARG A 1 180 ? 1.915 1.504 16.244 1.00 95.19 180 ARG A C 1
ATOM 1343 O O . ARG A 1 180 ? 0.794 2.002 16.249 1.00 95.19 180 ARG A O 1
ATOM 1350 N N . TRP A 1 181 ? 2.424 0.878 17.294 1.00 96.56 181 TRP A N 1
ATOM 1351 C CA . TRP A 1 181 ? 1.783 0.927 18.604 1.00 96.56 181 TRP A CA 1
ATOM 1352 C C . TRP A 1 181 ? 2.068 2.288 19.238 1.00 96.56 181 TRP A C 1
ATOM 1354 O O . TRP A 1 181 ? 3.232 2.654 19.389 1.00 96.56 181 TRP A O 1
ATOM 1364 N N . ILE A 1 182 ? 1.020 3.048 19.559 1.00 95.44 182 ILE A N 1
ATOM 1365 C CA . ILE A 1 182 ? 1.144 4.318 20.302 1.00 95.44 182 ILE A CA 1
ATOM 1366 C C . ILE A 1 182 ? 0.866 4.128 21.795 1.00 95.44 182 ILE A C 1
ATOM 1368 O O . ILE A 1 182 ? 1.387 4.861 22.626 1.00 95.44 182 ILE A O 1
ATOM 1372 N N . GLU A 1 183 ? 0.090 3.100 22.129 1.00 95.00 183 GLU A N 1
ATOM 1373 C CA . GLU A 1 183 ? -0.183 2.629 23.485 1.00 95.00 183 GLU A CA 1
ATOM 1374 C C . GLU A 1 183 ? -0.155 1.090 23.462 1.00 95.00 183 GLU A C 1
ATOM 1376 O O . GLU A 1 183 ? -0.249 0.508 22.374 1.00 95.00 183 GLU A O 1
ATOM 1381 N N . PRO A 1 184 ? -0.086 0.402 24.620 1.00 96.06 184 PRO A N 1
ATOM 1382 C CA . PRO A 1 184 ? -0.007 -1.063 24.670 1.00 96.06 184 PRO A CA 1
ATOM 1383 C C . PRO A 1 184 ? -1.115 -1.797 23.900 1.00 96.06 184 PRO A C 1
ATOM 1385 O O . PRO A 1 184 ? -0.890 -2.893 23.398 1.00 96.06 184 PRO A O 1
ATOM 1388 N N . SER A 1 185 ? -2.295 -1.184 23.791 1.00 96.81 185 SER A N 1
ATOM 1389 C CA . SER A 1 185 ? -3.476 -1.727 23.113 1.00 96.81 185 SER A CA 1
ATOM 1390 C C . SER A 1 185 ? -3.913 -0.919 21.892 1.00 96.81 185 SER A C 1
ATOM 1392 O O . SER A 1 185 ? -4.919 -1.262 21.280 1.00 96.81 185 SER A O 1
ATOM 1394 N N . THR A 1 186 ? -3.222 0.170 21.542 1.00 97.56 186 THR A N 1
ATOM 1395 C CA . THR A 1 186 ? -3.712 1.125 20.534 1.00 97.56 186 THR A CA 1
ATOM 1396 C C . THR A 1 186 ? -2.780 1.163 19.336 1.00 97.56 186 THR A C 1
ATOM 1398 O O . THR A 1 186 ? -1.652 1.664 19.393 1.00 97.56 186 THR A O 1
ATOM 1401 N N . LEU A 1 187 ? -3.277 0.618 18.230 1.00 97.06 187 LEU A N 1
ATOM 1402 C CA . LEU A 1 187 ? -2.603 0.562 16.950 1.00 97.06 187 LEU A CA 1
ATOM 1403 C C . LEU A 1 187 ? -2.923 1.820 16.141 1.00 97.06 187 LEU A C 1
ATOM 1405 O O . LEU A 1 187 ? -4.076 2.113 15.842 1.00 97.06 187 LEU A O 1
ATOM 1409 N N . SER A 1 188 ? -1.884 2.541 15.746 1.00 96.56 188 SER A N 1
ATOM 1410 C CA . SER A 1 188 ? -1.947 3.715 14.885 1.00 96.56 188 SER A CA 1
ATOM 1411 C C . SER A 1 188 ? -1.568 3.330 13.457 1.00 96.56 188 SER A C 1
ATOM 1413 O O . SER A 1 188 ? -0.480 2.808 13.208 1.00 96.56 188 SER A O 1
ATOM 1415 N N . MET A 1 189 ? -2.459 3.582 12.501 1.00 95.69 189 MET A N 1
ATOM 1416 C CA . MET A 1 189 ? -2.234 3.349 11.077 1.00 95.69 189 MET A 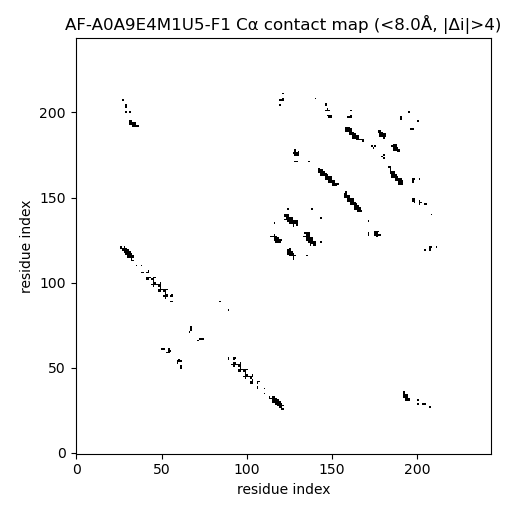CA 1
ATOM 1417 C C . MET A 1 189 ? -2.204 4.680 10.335 1.00 95.69 189 MET A C 1
ATOM 1419 O O . MET A 1 189 ? -3.231 5.342 10.191 1.00 95.69 189 MET A O 1
ATOM 1423 N N . SER A 1 190 ? -1.025 5.062 9.849 1.00 93.75 190 SER A N 1
ATOM 1424 C CA . SER A 1 190 ? -0.863 6.267 9.037 1.00 93.75 190 SER A CA 1
ATOM 1425 C C . SER A 1 190 ? -1.625 6.121 7.716 1.00 93.75 190 SER A C 1
ATOM 1427 O O . SER A 1 190 ? -1.526 5.087 7.039 1.00 93.75 190 SER A O 1
ATOM 1429 N N . ALA A 1 191 ? -2.386 7.154 7.364 1.00 93.69 191 ALA A N 1
ATOM 1430 C CA . ALA A 1 191 ? -3.291 7.165 6.223 1.00 93.69 191 ALA A CA 1
ATOM 1431 C C . ALA A 1 191 ? -3.114 8.326 5.214 1.00 93.69 191 ALA A C 1
ATOM 1433 O O . ALA A 1 191 ? -4.081 8.664 4.528 1.00 93.69 191 ALA A O 1
ATOM 1434 N N . PRO A 1 192 ? -1.920 8.933 5.032 1.00 90.00 192 PRO A N 1
ATOM 1435 C CA . PRO A 1 192 ? -1.743 10.023 4.065 1.00 90.00 192 PRO A CA 1
ATOM 1436 C C . PRO A 1 192 ? -1.944 9.546 2.623 1.00 90.00 192 PRO A C 1
ATOM 1438 O O . PRO A 1 192 ? -2.273 10.322 1.730 1.00 90.00 192 PRO A O 1
ATOM 1441 N N . ASP A 1 193 ? -1.734 8.251 2.389 1.00 89.56 193 ASP A N 1
ATOM 1442 C CA . ASP A 1 193 ? -1.861 7.614 1.096 1.00 89.56 193 ASP A CA 1
ATOM 1443 C C . ASP A 1 193 ? -3.166 6.832 0.961 1.00 89.56 193 ASP A C 1
ATOM 1445 O O . ASP A 1 193 ? -3.235 6.014 0.065 1.00 89.56 193 ASP A O 1
ATOM 1449 N N . TRP A 1 194 ? -4.196 7.000 1.793 1.00 92.69 194 TRP A N 1
ATOM 1450 C CA . TRP A 1 194 ? -5.436 6.218 1.642 1.00 92.69 194 TRP A CA 1
ATOM 1451 C C . TRP A 1 194 ? -6.361 6.797 0.572 1.00 92.69 194 TRP A C 1
ATOM 1453 O O . TRP A 1 194 ? -6.426 8.004 0.360 1.00 92.69 194 TRP A O 1
ATOM 1463 N N . ASP A 1 195 ? -7.072 5.936 -0.159 1.00 91.00 195 ASP A N 1
ATOM 1464 C CA . ASP A 1 195 ? -8.073 6.354 -1.146 1.00 91.00 195 ASP A CA 1
ATOM 1465 C C . ASP A 1 195 ? -9.254 7.088 -0.494 1.00 91.00 195 ASP A C 1
ATOM 1467 O O . ASP A 1 195 ? -9.822 7.987 -1.114 1.00 91.00 195 ASP A O 1
ATOM 1471 N N . ARG A 1 196 ? -9.530 6.789 0.779 1.00 92.88 196 ARG A N 1
ATOM 1472 C CA . ARG A 1 196 ? -10.570 7.406 1.609 1.00 92.88 196 ARG A CA 1
ATOM 1473 C C . ARG A 1 196 ? -9.992 8.095 2.841 1.00 92.88 196 ARG A C 1
ATOM 1475 O O . ARG A 1 196 ? -8.960 7.686 3.365 1.00 92.88 196 ARG A O 1
ATOM 1482 N N . ASP A 1 197 ? -10.711 9.108 3.311 1.00 93.88 197 ASP A N 1
ATOM 1483 C CA . ASP A 1 197 ? -10.389 9.823 4.543 1.00 93.88 197 ASP A CA 1
ATOM 1484 C C . ASP A 1 197 ? -10.535 8.915 5.791 1.00 93.88 197 ASP A C 1
ATOM 1486 O O . ASP A 1 197 ? -11.517 8.165 5.875 1.00 93.88 197 ASP A O 1
ATOM 1490 N N . PRO A 1 198 ? -9.605 8.956 6.769 1.00 95.44 198 PRO A N 1
ATOM 1491 C CA . PRO A 1 198 ? -9.647 8.077 7.940 1.00 95.44 198 PRO A CA 1
ATOM 1492 C C . PRO A 1 198 ? -10.895 8.228 8.802 1.00 95.44 198 PRO A C 1
ATOM 1494 O O . PRO A 1 198 ? -11.343 7.229 9.365 1.00 95.44 198 PRO A O 1
ATOM 1497 N N . GLN A 1 199 ? -11.473 9.430 8.898 1.00 96.50 199 GLN A N 1
ATOM 1498 C CA . GLN A 1 199 ? -12.704 9.646 9.658 1.00 96.50 199 GLN A CA 1
ATOM 1499 C C . GLN A 1 199 ? -13.860 8.899 8.994 1.00 96.50 199 GLN A C 1
ATOM 1501 O O . GLN A 1 199 ? -14.535 8.108 9.650 1.00 96.50 199 GLN A O 1
ATOM 1506 N N . SER A 1 200 ? -14.007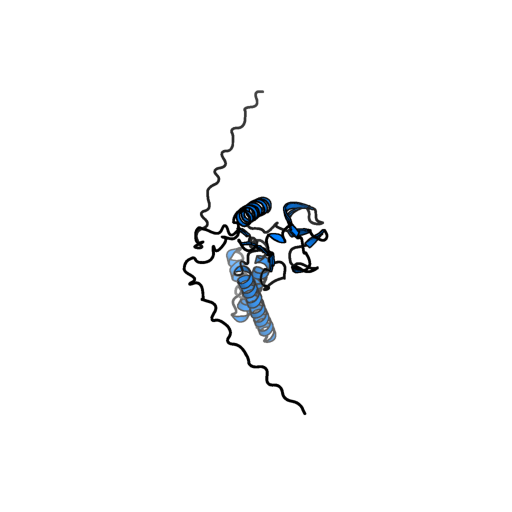 9.033 7.672 1.00 95.50 200 SER A N 1
ATOM 1507 C CA . SER A 1 200 ? -15.016 8.285 6.907 1.00 95.50 200 SER A CA 1
ATOM 1508 C C . SER A 1 200 ? -14.850 6.765 7.046 1.00 95.50 200 SER A C 1
ATOM 1510 O O . SER A 1 200 ? -15.832 6.024 7.130 1.00 95.50 200 SER A O 1
ATOM 1512 N N . VAL A 1 201 ? -13.605 6.283 7.097 1.00 95.25 201 VAL A N 1
ATOM 1513 C CA . VAL A 1 201 ? -13.303 4.866 7.337 1.00 95.25 201 VAL A CA 1
ATOM 1514 C C . VAL A 1 201 ? -13.722 4.445 8.744 1.00 95.25 201 VAL A C 1
ATOM 1516 O O . VAL A 1 201 ? -14.401 3.430 8.883 1.00 95.25 201 VAL A O 1
ATOM 1519 N N . ALA A 1 202 ? -13.355 5.213 9.772 1.00 96.06 202 ALA A N 1
ATOM 1520 C CA . ALA A 1 202 ? -13.724 4.929 11.156 1.00 96.06 202 ALA A CA 1
ATOM 1521 C C . ALA A 1 202 ? -15.247 4.864 11.329 1.00 96.06 202 ALA A C 1
ATOM 1523 O O . ALA A 1 202 ? -15.753 3.922 11.937 1.00 96.06 202 ALA A O 1
ATOM 1524 N N . ASP A 1 203 ? -15.977 5.816 10.747 1.00 95.25 203 ASP A N 1
ATOM 1525 C CA . ASP A 1 203 ? -17.436 5.886 10.836 1.00 95.25 203 ASP A CA 1
ATOM 1526 C C . ASP A 1 203 ? -18.106 4.670 10.188 1.00 95.25 203 ASP A C 1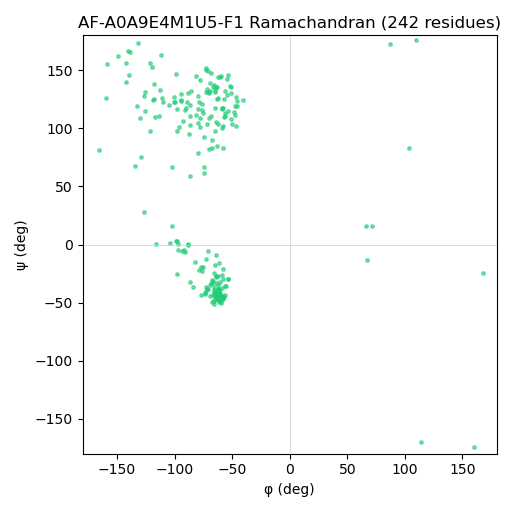
ATOM 1528 O O . ASP A 1 203 ? -18.943 4.018 10.815 1.00 95.25 203 ASP A O 1
ATOM 1532 N N . ARG A 1 204 ? -17.665 4.273 8.988 1.00 94.19 204 ARG A N 1
ATOM 1533 C CA . ARG A 1 204 ? -18.190 3.066 8.335 1.00 94.19 204 ARG A CA 1
ATOM 1534 C C . ARG A 1 204 ? -17.842 1.782 9.089 1.00 94.19 204 ARG A C 1
ATOM 1536 O O . ARG A 1 204 ? -18.652 0.863 9.130 1.00 94.19 204 ARG A O 1
ATOM 1543 N N . LEU A 1 205 ? -16.654 1.683 9.688 1.00 93.94 205 LEU A N 1
ATOM 1544 C CA . LEU A 1 205 ? -16.295 0.507 10.492 1.00 93.94 205 LEU A CA 1
ATOM 1545 C C . LEU A 1 205 ? -17.165 0.407 11.751 1.00 93.94 205 LEU A C 1
ATOM 1547 O O . LEU A 1 205 ? -17.611 -0.685 12.090 1.00 93.94 205 LEU A O 1
ATOM 1551 N N . ARG A 1 206 ? -17.470 1.533 12.409 1.00 92.88 206 ARG A N 1
ATOM 1552 C CA . ARG A 1 206 ? -18.401 1.562 13.551 1.00 92.88 206 ARG A CA 1
ATOM 1553 C C . ARG A 1 206 ? -19.810 1.124 13.155 1.00 92.88 206 ARG A C 1
ATOM 1555 O O . ARG A 1 206 ? -20.453 0.407 13.916 1.00 92.88 206 ARG A O 1
ATOM 1562 N N . GLU A 1 207 ? -20.276 1.513 11.972 1.00 91.12 207 GLU A N 1
ATOM 1563 C CA . GLU A 1 207 ? -21.567 1.070 11.433 1.00 91.12 207 GLU A CA 1
ATOM 1564 C C . GLU A 1 207 ? -21.610 -0.455 11.225 1.00 91.12 207 GLU A C 1
ATOM 1566 O O . GLU A 1 207 ? -22.582 -1.113 11.611 1.00 91.12 207 GLU A O 1
ATOM 1571 N N . VAL A 1 208 ? -20.530 -1.041 10.695 1.00 88.88 208 VAL A N 1
ATOM 1572 C CA . VAL A 1 208 ? -20.397 -2.502 10.545 1.00 88.88 208 VAL A CA 1
ATOM 1573 C C . VAL A 1 208 ? -20.415 -3.202 11.908 1.00 88.88 208 VAL A C 1
ATOM 1575 O O . VAL A 1 208 ? -21.129 -4.192 12.072 1.00 88.88 208 VAL A O 1
ATOM 1578 N N . VAL A 1 209 ? -19.705 -2.668 12.908 1.00 87.75 209 VAL A N 1
ATOM 1579 C CA . VAL A 1 209 ? -19.714 -3.201 14.285 1.00 87.75 209 VAL A CA 1
ATOM 1580 C C . VAL A 1 209 ? -21.119 -3.169 14.884 1.00 87.75 209 VAL A C 1
ATOM 1582 O O . VAL A 1 209 ? -21.580 -4.176 15.424 1.00 87.75 209 VAL A O 1
ATOM 1585 N N . ALA A 1 210 ? -21.817 -2.037 14.759 1.00 86.44 210 ALA A N 1
ATOM 1586 C CA . ALA A 1 210 ? -23.169 -1.858 15.285 1.00 86.44 210 ALA A CA 1
ATOM 1587 C C . ALA A 1 210 ? -24.188 -2.798 14.618 1.00 86.44 210 ALA A C 1
ATOM 1589 O O . ALA A 1 210 ? -25.128 -3.262 15.261 1.00 86.44 210 ALA A O 1
ATOM 1590 N N . THR A 1 211 ? -23.994 -3.101 13.334 1.00 84.12 211 THR A N 1
ATOM 1591 C CA . THR A 1 211 ? -24.840 -4.049 12.594 1.00 84.12 211 THR A CA 1
ATOM 1592 C C . THR A 1 211 ? -24.555 -5.492 13.016 1.00 84.12 211 THR A C 1
ATOM 1594 O O . THR A 1 211 ? -25.483 -6.268 13.241 1.00 84.12 211 THR A O 1
ATOM 1597 N N . SER A 1 212 ? -23.279 -5.835 13.204 1.00 78.50 212 SER A N 1
ATOM 1598 C CA . SER A 1 212 ? -22.848 -7.190 13.578 1.00 78.50 212 SER A CA 1
ATOM 1599 C C . SER A 1 212 ? -23.269 -7.566 15.003 1.00 78.50 212 SER A C 1
ATOM 1601 O O . SER A 1 212 ? -23.622 -8.709 15.256 1.00 78.50 212 SER A O 1
ATOM 1603 N N . THR A 1 213 ? -23.308 -6.604 15.931 1.00 75.88 213 THR A N 1
ATOM 1604 C CA . THR A 1 213 ? -23.792 -6.830 17.310 1.00 75.88 213 THR A CA 1
ATOM 1605 C C . THR A 1 213 ? -25.314 -6.909 17.426 1.00 75.88 213 THR A C 1
ATOM 1607 O O . THR A 1 213 ? -25.820 -7.485 18.385 1.00 75.88 213 THR A O 1
ATOM 1610 N N . ARG A 1 214 ? -26.063 -6.342 16.470 1.00 69.31 214 ARG A N 1
ATOM 1611 C CA . ARG A 1 214 ? -27.536 -6.370 16.469 1.00 69.31 214 ARG A CA 1
ATOM 1612 C C . ARG A 1 214 ? -28.142 -7.649 15.921 1.00 69.31 214 ARG A C 1
ATOM 1614 O O . ARG A 1 214 ? -29.337 -7.839 16.112 1.00 69.31 214 ARG A O 1
ATOM 1621 N N . THR A 1 215 ? -27.366 -8.478 15.234 1.00 59.94 215 THR A N 1
ATOM 1622 C CA . THR A 1 215 ? -27.836 -9.786 14.786 1.00 59.94 215 THR A CA 1
ATOM 1623 C C . THR A 1 215 ? -27.556 -10.755 15.933 1.00 59.94 215 THR A C 1
ATOM 1625 O O . THR A 1 215 ? -26.413 -11.201 16.053 1.00 59.94 215 THR A O 1
ATOM 1628 N N . PRO A 1 216 ? -28.517 -11.039 16.841 1.00 55.78 216 PRO A N 1
ATOM 1629 C CA . PRO A 1 216 ? -28.355 -12.179 17.731 1.00 55.78 216 PRO A CA 1
ATOM 1630 C C . PRO A 1 216 ? -28.072 -13.397 16.848 1.00 55.78 216 PRO A C 1
ATOM 1632 O O . PRO A 1 216 ? -28.585 -13.427 15.723 1.00 55.78 216 PRO A O 1
ATOM 1635 N N . PRO A 1 217 ? -27.250 -14.364 17.302 1.00 58.31 217 PRO A N 1
ATOM 1636 C CA . PRO A 1 217 ? -27.140 -15.626 16.592 1.00 58.31 217 PRO A CA 1
ATOM 1637 C C . PRO A 1 217 ? -28.573 -16.051 16.337 1.00 58.31 217 PRO A C 1
ATOM 1639 O O . PRO A 1 217 ? -29.356 -16.106 17.286 1.00 58.31 217 PRO A O 1
ATOM 1642 N N . GLU A 1 218 ? -28.934 -16.181 15.062 1.00 55.75 218 GLU A N 1
ATOM 1643 C CA . GLU A 1 218 ? -30.183 -16.802 14.679 1.00 55.75 218 GLU A CA 1
ATOM 1644 C C . GLU A 1 218 ? -30.156 -18.102 15.463 1.00 55.75 218 GLU A C 1
ATOM 1646 O O . GLU A 1 218 ? -29.293 -18.954 15.238 1.00 55.75 218 GLU A O 1
ATOM 1651 N N . GLU A 1 219 ? -30.935 -18.133 16.544 1.00 52.53 219 GLU A N 1
ATOM 1652 C CA . GLU A 1 219 ? -31.099 -19.300 17.369 1.00 52.53 219 GLU A CA 1
ATOM 1653 C C . GLU A 1 219 ? -31.631 -20.275 16.343 1.00 52.53 219 GLU A C 1
ATOM 1655 O O . GLU A 1 219 ? -32.758 -20.120 15.870 1.00 52.53 219 GLU A O 1
ATOM 1660 N N . VAL A 1 220 ? -30.742 -21.143 15.849 1.00 59.22 220 VAL A N 1
ATOM 1661 C CA . VAL A 1 220 ? -31.087 -22.249 14.976 1.00 59.22 220 VAL A CA 1
ATOM 1662 C C . VAL A 1 220 ? -31.980 -23.073 15.871 1.00 59.22 220 VAL A C 1
ATOM 1664 O O . VAL A 1 220 ? -31.517 -23.924 16.630 1.00 59.22 220 VAL A O 1
ATOM 1667 N N . GLY A 1 221 ? -33.255 -22.681 15.887 1.00 61.50 221 GLY A N 1
ATOM 1668 C CA . GLY A 1 221 ? -34.291 -23.341 16.630 1.00 61.50 221 GLY A CA 1
ATOM 1669 C C . GLY A 1 221 ? -34.160 -24.795 16.223 1.00 61.50 221 GLY A C 1
ATOM 1670 O O . GLY A 1 221 ? -33.979 -25.047 15.024 1.00 61.50 221 GLY A O 1
ATOM 1671 N N . PRO A 1 222 ? -34.122 -25.722 17.193 1.00 64.31 222 PRO A N 1
ATOM 1672 C CA . PRO A 1 222 ? -33.905 -27.130 16.905 1.00 64.31 222 PRO A CA 1
ATOM 1673 C C . PRO A 1 222 ? -34.811 -27.495 15.740 1.00 64.31 222 PRO A C 1
ATOM 1675 O O . PRO A 1 222 ? -36.018 -27.268 15.838 1.00 64.31 222 PRO A O 1
ATOM 1678 N N . ASP A 1 223 ? -34.207 -27.931 14.629 1.00 66.81 223 ASP A N 1
ATOM 1679 C CA . ASP A 1 223 ? -34.932 -28.234 13.400 1.00 66.81 223 ASP A CA 1
ATOM 1680 C C . ASP A 1 223 ? -36.140 -29.091 13.797 1.00 66.81 223 ASP A C 1
ATOM 1682 O O . ASP A 1 223 ? -35.942 -30.216 14.271 1.00 66.81 223 ASP A O 1
ATOM 1686 N N . PRO A 1 224 ? -37.382 -28.577 13.683 1.00 67.38 224 PRO A N 1
ATOM 1687 C CA . PRO A 1 224 ? -38.562 -29.322 14.108 1.00 67.38 224 PRO A CA 1
ATOM 1688 C C . PRO A 1 224 ? -38.751 -30.589 13.261 1.00 67.38 224 PRO A C 1
ATOM 1690 O O . PRO A 1 224 ? -39.580 -31.436 13.585 1.00 67.38 224 PRO A O 1
ATOM 1693 N N . SER A 1 225 ? -37.967 -30.721 12.188 1.00 68.75 225 SER A N 1
ATOM 1694 C CA . SER A 1 225 ? -37.903 -31.870 11.297 1.00 68.75 225 SER A CA 1
ATOM 1695 C C . SER A 1 225 ? -36.843 -32.891 11.702 1.00 68.75 225 SER A C 1
ATOM 1697 O O . SER A 1 225 ? -36.783 -33.937 11.062 1.00 68.75 225 SER A O 1
ATOM 1699 N N . SER A 1 226 ? -36.018 -32.637 12.729 1.00 64.88 226 SER A N 1
ATOM 1700 C CA . SER A 1 226 ? -35.088 -33.638 13.255 1.00 64.88 226 SER A CA 1
ATOM 1701 C C . SER A 1 226 ? -35.909 -34.687 14.013 1.00 64.88 226 SER A C 1
ATOM 1703 O O . SER A 1 226 ? -36.416 -34.398 15.103 1.00 64.88 226 SER A O 1
ATOM 1705 N N . PRO A 1 227 ? -36.134 -35.885 13.438 1.00 68.94 227 PRO A N 1
ATOM 1706 C CA . PRO A 1 227 ? -36.957 -36.891 14.081 1.00 68.94 227 PRO A CA 1
ATOM 1707 C C . PRO A 1 227 ? -36.268 -37.267 15.385 1.00 68.94 227 PRO A C 1
ATOM 1709 O O . PRO A 1 227 ? -35.087 -37.612 15.379 1.00 68.94 227 PRO A O 1
ATOM 1712 N N . ALA A 1 228 ? -37.003 -37.178 16.494 1.00 61.91 228 ALA A N 1
ATOM 1713 C CA . ALA A 1 228 ? -36.564 -37.657 17.792 1.00 61.91 228 ALA A CA 1
ATOM 1714 C C . ALA A 1 228 ? -35.988 -39.068 17.620 1.00 61.91 228 ALA A C 1
ATOM 1716 O O . ALA A 1 228 ? -36.728 -40.038 17.431 1.00 61.91 228 ALA A O 1
ATOM 1717 N N . MET A 1 229 ? -34.655 -39.161 17.611 1.00 63.12 229 MET A N 1
ATOM 1718 C CA . MET A 1 229 ? -33.938 -40.421 17.566 1.00 63.12 229 MET A CA 1
ATOM 1719 C C . MET A 1 229 ? -34.282 -41.102 18.883 1.00 63.12 229 MET A C 1
ATOM 1721 O O . MET A 1 229 ? -33.796 -40.734 19.950 1.00 63.12 229 MET A O 1
ATOM 1725 N N . THR A 1 230 ? -35.262 -41.996 18.793 1.00 65.25 230 THR A N 1
ATOM 1726 C CA . THR A 1 230 ? -35.775 -42.789 19.898 1.00 65.25 230 THR A CA 1
ATOM 1727 C C . THR A 1 230 ? -34.578 -43.528 20.465 1.00 65.25 230 THR A C 1
ATOM 1729 O O . THR A 1 230 ? -33.953 -44.316 19.759 1.00 65.25 230 THR A O 1
ATOM 1732 N N . ALA A 1 231 ? -34.203 -43.176 21.693 1.00 60.84 231 ALA A N 1
ATOM 1733 C CA . ALA A 1 231 ? -33.126 -43.827 22.407 1.00 60.84 231 ALA A CA 1
ATOM 1734 C C . ALA A 1 231 ? -33.463 -45.317 22.502 1.00 60.84 231 ALA A C 1
ATOM 1736 O O . ALA A 1 231 ? -34.416 -45.704 23.179 1.00 60.84 231 ALA A O 1
ATOM 1737 N N . ASP A 1 232 ? -32.706 -46.123 21.766 1.00 64.38 232 ASP A N 1
ATOM 1738 C CA . ASP A 1 232 ? -32.753 -47.573 21.855 1.00 64.38 232 ASP A CA 1
ATOM 1739 C C . ASP A 1 232 ? -32.305 -47.954 23.280 1.00 64.38 232 ASP A C 1
ATOM 1741 O O . ASP A 1 232 ? -31.253 -47.479 23.734 1.00 64.38 232 ASP A O 1
ATOM 1745 N N . PRO A 1 233 ? -33.094 -48.725 24.046 1.00 68.44 233 PRO A N 1
ATOM 1746 C CA . PRO A 1 233 ? -32.712 -49.127 25.388 1.00 68.44 233 PRO A CA 1
ATOM 1747 C C . PRO A 1 233 ? -31.473 -50.021 25.311 1.00 68.44 233 PRO A C 1
ATOM 1749 O O . PRO A 1 233 ? -31.497 -51.104 24.728 1.00 68.44 233 PRO A O 1
ATOM 1752 N N . ILE A 1 234 ? -30.382 -49.545 25.913 1.00 66.25 234 ILE A N 1
ATOM 1753 C CA . ILE A 1 234 ? -29.141 -50.296 26.099 1.00 66.25 234 ILE A CA 1
ATOM 1754 C C . ILE A 1 234 ? -29.492 -51.586 26.844 1.00 66.25 234 ILE A C 1
ATOM 1756 O O . ILE A 1 234 ? -29.888 -51.556 28.009 1.00 66.25 234 ILE A O 1
ATOM 1760 N N . ALA A 1 235 ? -29.387 -52.706 26.132 1.00 62.00 235 ALA A N 1
ATOM 1761 C CA . ALA A 1 235 ? -29.563 -54.032 26.686 1.00 62.00 235 ALA A CA 1
ATOM 1762 C C . ALA A 1 235 ? -28.487 -54.311 27.746 1.00 62.00 235 ALA A C 1
ATOM 1764 O O . ALA A 1 235 ? -27.304 -54.027 27.549 1.00 62.00 235 ALA A O 1
ATOM 1765 N N . ASP A 1 236 ? -28.959 -54.874 28.854 1.00 60.38 236 ASP A N 1
ATOM 1766 C CA . ASP A 1 236 ? -28.217 -55.411 29.990 1.00 60.38 236 ASP A CA 1
ATOM 1767 C C . ASP A 1 236 ? -26.964 -56.191 29.557 1.00 60.38 236 ASP A C 1
ATOM 1769 O O . ASP A 1 236 ? -27.043 -57.156 28.792 1.00 60.38 236 ASP A O 1
ATOM 1773 N N . VAL A 1 237 ? -25.803 -55.790 30.079 1.00 70.38 237 VAL A N 1
ATOM 1774 C CA . VAL A 1 237 ? -24.555 -56.552 29.967 1.00 70.38 237 VAL A CA 1
ATOM 1775 C C . VAL A 1 237 ? -24.480 -57.490 31.177 1.00 70.38 237 VAL A C 1
ATOM 1777 O O . VAL A 1 237 ? -24.421 -57.001 32.308 1.00 70.38 237 VAL A O 1
ATOM 1780 N N . PRO A 1 238 ? -24.476 -58.823 30.990 1.00 66.19 238 PRO A N 1
ATOM 1781 C CA . PRO A 1 238 ? -24.367 -59.754 32.101 1.00 66.19 238 PRO A CA 1
ATOM 1782 C C . PRO A 1 238 ? -22.967 -59.678 32.715 1.00 66.19 238 PRO A C 1
ATOM 1784 O O . PRO A 1 238 ? -21.951 -59.692 32.022 1.00 66.19 238 PRO A O 1
ATOM 1787 N N . SER A 1 239 ? -22.934 -59.587 34.042 1.00 63.81 239 SER A N 1
ATOM 1788 C CA . SER A 1 239 ? -21.718 -59.661 34.847 1.00 63.81 239 SER A CA 1
ATOM 1789 C C . SER A 1 239 ? -21.181 -61.094 34.818 1.00 63.81 239 SER A C 1
ATOM 1791 O O . SER A 1 239 ? -21.790 -61.986 35.405 1.00 63.81 239 SER A O 1
ATOM 1793 N N . GLU A 1 240 ? -20.061 -61.325 34.130 1.00 65.88 240 GLU A N 1
ATOM 1794 C CA . GLU A 1 240 ? -19.294 -62.563 34.289 1.00 65.88 240 GLU A CA 1
ATOM 1795 C C . GLU A 1 240 ? -18.431 -62.472 35.550 1.00 65.88 240 GLU A C 1
ATOM 1797 O O . GLU A 1 240 ? -17.415 -61.780 35.616 1.00 65.88 240 GLU A O 1
ATOM 1802 N N . ASP A 1 241 ? -18.908 -63.192 36.559 1.00 69.75 241 ASP A N 1
ATOM 1803 C CA . ASP A 1 241 ? -18.148 -63.751 37.667 1.00 69.75 241 ASP A CA 1
ATOM 1804 C C . ASP A 1 241 ? -17.015 -64.637 37.118 1.00 69.75 241 ASP A C 1
ATOM 1806 O O . ASP A 1 241 ? -17.248 -65.498 36.267 1.00 69.75 241 ASP A O 1
ATOM 1810 N N . GLY A 1 242 ? -15.789 -64.471 37.611 1.00 57.50 242 GLY A N 1
ATOM 1811 C CA . GLY A 1 242 ? -14.653 -65.261 37.133 1.00 57.50 242 GLY A CA 1
ATOM 1812 C C . GLY A 1 242 ? -13.433 -65.171 38.035 1.00 57.50 242 GLY A C 1
ATOM 1813 O O . GLY A 1 242 ? -12.508 -64.412 37.768 1.00 57.50 242 GLY A O 1
ATOM 1814 N N . SER A 1 243 ? -13.452 -65.962 39.108 1.00 64.56 243 SER A N 1
ATOM 1815 C CA . SER A 1 243 ? -12.317 -66.234 39.998 1.00 64.56 243 SER A CA 1
ATOM 1816 C C . SER A 1 243 ? -11.124 -66.871 39.274 1.00 64.56 243 SER A C 1
ATOM 1818 O O . SER A 1 243 ? -11.304 -67.741 38.422 1.00 64.56 243 SER A O 1
ATOM 1820 N N . GLY A 1 244 ? -9.917 -66.506 39.715 1.00 58.91 244 GLY A N 1
ATOM 1821 C CA . GLY A 1 244 ? -8.641 -67.152 39.397 1.00 58.91 244 GLY A CA 1
ATOM 1822 C C . GLY A 1 244 ? -7.491 -66.483 40.130 1.00 58.91 244 GLY A C 1
ATOM 1823 O O . GLY A 1 244 ? -7.103 -65.383 39.685 1.00 58.91 244 GLY A O 1
#

Nearest PDB structures (foldseek):
  6b3y-assembly2_B  TM=4.554E-01  e=1.204E-01  Mus musculus
  6tyi-assembly1_D  TM=4.358E-01  e=7.867E+00  Escherichia coli K-12

pLDDT: mean 80.37, std 15.71, range [42.31, 97.56]